Protein AF-A0A7Z2GCB7-F1 (afdb_monomer)

Mean predicted aligned error: 5.02 Å

pLDDT: mean 91.11, std 9.17, range [33.0, 98.75]

Structure (mmCIF, N/CA/C/O backbone):
data_AF-A0A7Z2GCB7-F1
#
_entry.id   AF-A0A7Z2GCB7-F1
#
loop_
_atom_site.group_PDB
_atom_site.id
_atom_site.type_symbol
_atom_site.label_atom_id
_atom_site.label_alt_id
_atom_site.label_comp_id
_atom_site.label_asym_id
_atom_site.label_entity_id
_atom_site.label_seq_id
_atom_si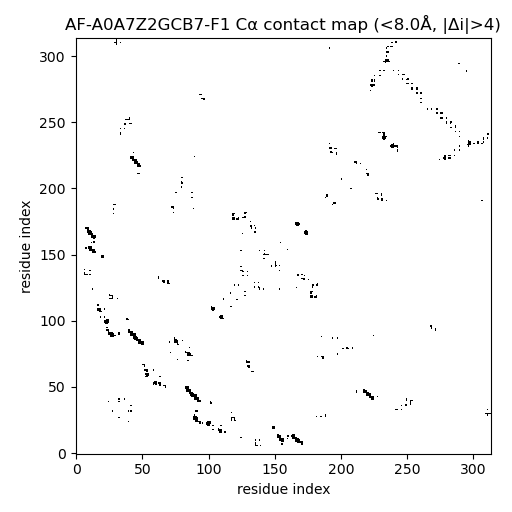te.pdbx_PDB_ins_code
_atom_site.Cartn_x
_atom_site.Cartn_y
_atom_site.Cartn_z
_atom_site.occupancy
_atom_site.B_iso_or_equiv
_atom_site.auth_seq_id
_atom_site.auth_comp_id
_atom_site.auth_asym_id
_atom_site.auth_atom_id
_atom_site.pdbx_PDB_model_num
ATOM 1 N N . MET A 1 1 ? 36.098 0.772 -18.226 1.00 33.00 1 MET A N 1
ATOM 2 C CA . MET A 1 1 ? 34.891 1.284 -18.903 1.00 33.00 1 MET A CA 1
ATOM 3 C C . MET A 1 1 ? 34.007 0.088 -19.195 1.00 33.00 1 MET A C 1
ATOM 5 O O . MET A 1 1 ? 34.342 -0.691 -20.075 1.00 33.00 1 MET A O 1
ATOM 9 N N . VAL A 1 2 ? 32.978 -0.132 -18.379 1.00 35.00 2 VAL A N 1
ATOM 10 C CA . VAL A 1 2 ? 31.928 -1.110 -18.694 1.00 35.00 2 VAL A CA 1
ATOM 11 C C . VAL A 1 2 ? 31.044 -0.423 -19.735 1.00 35.00 2 VAL A C 1
ATOM 13 O O . VAL A 1 2 ? 30.660 0.725 -19.516 1.00 35.00 2 VAL A O 1
ATOM 16 N N . GLY A 1 3 ? 30.840 -1.046 -20.898 1.00 36.16 3 GLY A N 1
ATOM 17 C CA . GLY A 1 3 ? 29.975 -0.495 -21.948 1.00 36.16 3 GLY A CA 1
ATOM 18 C C . GLY A 1 3 ? 28.542 -0.274 -21.441 1.00 36.16 3 GLY A C 1
ATOM 19 O O . GLY A 1 3 ? 28.188 -0.816 -20.390 1.00 36.16 3 GLY A O 1
ATOM 20 N N . PRO A 1 4 ? 27.718 0.523 -22.143 1.00 50.50 4 PRO A N 1
ATOM 21 C CA . PRO A 1 4 ? 26.324 0.709 -21.755 1.00 50.50 4 PRO A CA 1
ATOM 22 C C . PRO A 1 4 ? 25.633 -0.657 -21.652 1.00 50.50 4 PRO A C 1
ATOM 24 O O . PRO A 1 4 ? 25.775 -1.499 -22.541 1.00 50.50 4 PRO A O 1
ATOM 27 N N . ALA A 1 5 ? 24.921 -0.894 -20.549 1.00 59.22 5 ALA A N 1
ATOM 28 C CA . ALA A 1 5 ? 24.090 -2.081 -20.408 1.00 59.22 5 ALA A CA 1
ATOM 29 C C . ALA A 1 5 ? 23.033 -2.058 -21.523 1.00 59.22 5 ALA A C 1
ATOM 31 O O . ALA A 1 5 ? 22.193 -1.159 -21.571 1.00 59.22 5 ALA A O 1
ATOM 32 N N . HIS A 1 6 ? 23.111 -3.009 -22.453 1.00 68.56 6 HIS A N 1
ATOM 33 C CA . HIS A 1 6 ? 22.147 -3.136 -23.541 1.00 68.56 6 HIS A CA 1
ATOM 34 C C . HIS A 1 6 ? 20.880 -3.815 -23.014 1.00 68.56 6 HIS A C 1
ATOM 36 O O . HIS A 1 6 ? 20.770 -5.039 -23.026 1.00 68.56 6 HIS A O 1
ATOM 42 N N . TYR A 1 7 ? 19.931 -3.016 -22.531 1.00 81.00 7 TYR A N 1
ATOM 43 C CA . TYR A 1 7 ? 18.589 -3.498 -22.207 1.00 81.00 7 TYR A CA 1
ATOM 44 C C . TYR A 1 7 ? 17.799 -3.787 -23.488 1.00 81.00 7 TYR A C 1
ATOM 46 O O . TYR A 1 7 ? 17.988 -3.119 -24.505 1.00 81.00 7 TYR A O 1
ATOM 54 N N . ALA A 1 8 ? 16.875 -4.751 -23.438 1.00 81.88 8 ALA A N 1
ATOM 55 C CA . ALA A 1 8 ? 15.926 -4.936 -24.531 1.00 81.88 8 ALA A CA 1
ATOM 56 C C . ALA A 1 8 ? 15.029 -3.694 -24.689 1.00 81.88 8 ALA A C 1
ATOM 58 O O . ALA A 1 8 ? 14.560 -3.120 -23.707 1.00 81.88 8 ALA A O 1
ATOM 59 N N . GLU A 1 9 ? 14.752 -3.303 -25.932 1.00 86.88 9 GLU A N 1
ATOM 60 C CA . GLU A 1 9 ? 13.902 -2.140 -26.233 1.00 86.88 9 GLU A CA 1
ATOM 61 C C . GLU A 1 9 ? 12.406 -2.435 -26.065 1.00 86.88 9 GLU A C 1
ATOM 63 O O . GLU A 1 9 ? 11.598 -1.513 -25.957 1.00 86.88 9 GLU A O 1
ATOM 68 N N . HIS A 1 10 ? 12.032 -3.717 -26.007 1.00 91.75 10 HIS A N 1
ATOM 69 C CA . HIS A 1 10 ? 10.646 -4.146 -25.885 1.00 91.75 10 HIS A CA 1
ATOM 70 C C . HIS A 1 10 ? 10.478 -5.252 -24.846 1.00 91.75 10 HIS A C 1
ATOM 72 O O . HIS A 1 10 ? 11.168 -6.277 -24.884 1.00 91.75 10 HIS A O 1
ATOM 78 N N . TYR A 1 11 ? 9.484 -5.063 -23.981 1.00 94.19 11 TYR A N 1
ATOM 79 C CA . TYR A 1 11 ? 9.058 -6.035 -22.981 1.00 94.19 11 TYR A CA 1
ATOM 80 C C . TYR A 1 11 ? 7.544 -6.220 -23.011 1.00 94.19 11 TYR A C 1
ATOM 82 O O . TYR A 1 11 ? 6.797 -5.266 -23.233 1.00 94.19 11 TYR A O 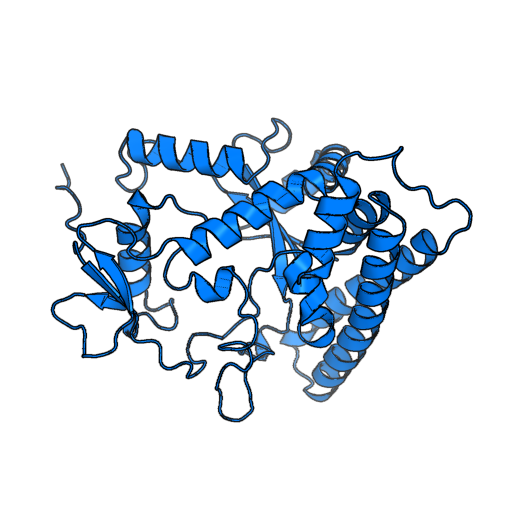1
ATOM 90 N N . ALA A 1 12 ? 7.089 -7.436 -22.726 1.00 93.69 12 ALA A N 1
ATOM 91 C CA . ALA A 1 12 ? 5.682 -7.790 -22.599 1.00 93.69 12 ALA A CA 1
ATOM 92 C C . ALA A 1 12 ? 5.447 -8.730 -21.406 1.00 93.69 12 ALA A C 1
ATOM 94 O O . ALA A 1 12 ? 6.352 -9.442 -20.967 1.00 93.69 12 ALA A O 1
ATOM 95 N N . LEU A 1 13 ? 4.218 -8.744 -20.894 1.00 92.06 13 LEU A N 1
ATOM 96 C CA . LEU A 1 13 ? 3.765 -9.582 -19.791 1.00 92.06 13 LEU A CA 1
ATOM 97 C C . LEU A 1 13 ? 2.813 -10.668 -20.292 1.00 92.06 13 LEU A C 1
ATOM 99 O O . LEU A 1 13 ? 1.745 -10.376 -20.822 1.00 92.06 13 LEU A O 1
ATOM 103 N N . ALA A 1 14 ? 3.151 -11.929 -20.036 1.00 89.94 14 ALA A N 1
ATOM 104 C CA . ALA A 1 14 ? 2.287 -13.078 -20.309 1.00 89.94 14 ALA A CA 1
ATOM 105 C C . ALA A 1 14 ? 1.508 -13.520 -19.049 1.00 89.94 14 ALA A C 1
ATOM 107 O O . ALA A 1 14 ? 1.577 -14.676 -18.629 1.00 89.94 14 ALA A O 1
ATOM 108 N N . CYS A 1 15 ? 0.807 -12.593 -18.387 1.00 86.25 15 CYS A N 1
ATOM 109 C CA . CYS A 1 15 ? 0.031 -12.907 -17.183 1.00 86.25 15 CYS A CA 1
ATOM 110 C C . CYS A 1 15 ? -1.257 -13.664 -17.538 1.00 86.25 15 CYS A C 1
ATOM 112 O O . CYS A 1 15 ? -2.051 -13.204 -18.349 1.00 86.25 15 CYS A O 1
ATOM 114 N N . THR A 1 16 ? -1.505 -14.792 -16.871 1.00 81.88 16 THR A N 1
ATOM 115 C CA . THR A 1 16 ? -2.719 -15.615 -17.050 1.00 81.88 16 THR A CA 1
ATOM 116 C C . THR A 1 16 ? -3.689 -15.540 -15.867 1.00 81.88 16 THR A C 1
ATOM 118 O O . THR A 1 16 ? -4.612 -16.349 -15.761 1.00 81.88 16 THR A O 1
ATOM 121 N N . ALA A 1 17 ? -3.452 -14.611 -14.934 1.00 82.88 17 ALA A N 1
ATOM 122 C CA . ALA A 1 17 ? -4.157 -14.504 -13.654 1.00 82.88 17 ALA A CA 1
ATOM 123 C C . ALA A 1 17 ? -4.098 -15.778 -12.780 1.00 82.88 17 ALA A C 1
ATOM 125 O O . ALA A 1 17 ? -4.903 -15.941 -11.868 1.00 82.88 17 ALA A O 1
ATOM 126 N N . CYS A 1 18 ? -3.124 -16.664 -13.019 1.00 80.94 18 CYS A N 1
ATOM 127 C CA . CYS A 1 18 ? -2.976 -17.949 -12.323 1.00 80.94 18 CYS A CA 1
ATOM 128 C C . CYS A 1 18 ? -2.494 -17.861 -10.862 1.00 80.94 18 CYS A C 1
ATOM 130 O O . CYS A 1 18 ? -2.215 -18.892 -10.261 1.00 80.94 18 CYS A O 1
ATOM 132 N N . GLY A 1 19 ? -2.285 -16.656 -10.324 1.00 82.94 19 GLY A N 1
ATOM 133 C CA . GLY A 1 19 ? -1.885 -16.440 -8.929 1.00 82.94 19 GLY A CA 1
ATOM 134 C C . GLY A 1 19 ? -0.453 -16.839 -8.560 1.00 82.94 19 GLY A C 1
ATOM 135 O O . GLY A 1 19 ? -0.038 -16.566 -7.440 1.00 82.94 19 GLY A O 1
ATOM 136 N N . LYS A 1 20 ? 0.344 -17.405 -9.480 1.00 83.19 20 LYS A N 1
ATOM 137 C CA . LYS A 1 20 ? 1.727 -17.852 -9.201 1.00 83.19 20 LYS A CA 1
ATOM 138 C C . LYS A 1 20 ? 2.640 -16.760 -8.632 1.00 83.19 20 LYS A C 1
ATOM 140 O O . LYS A 1 20 ? 3.510 -17.057 -7.824 1.00 83.19 20 LYS A O 1
ATOM 145 N N . CYS A 1 21 ? 2.453 -15.511 -9.055 1.00 82.88 21 CYS A N 1
ATOM 146 C CA . CYS A 1 21 ? 3.199 -14.355 -8.549 1.00 82.88 21 CYS A CA 1
ATOM 147 C C . CYS A 1 21 ? 2.483 -13.611 -7.404 1.00 82.88 21 CYS A C 1
ATOM 149 O O . CYS A 1 21 ? 2.987 -12.606 -6.921 1.00 82.88 21 CYS A O 1
ATOM 151 N N . CYS A 1 22 ? 1.313 -14.081 -6.959 1.00 86.12 22 CYS A N 1
ATOM 152 C CA . CYS A 1 22 ? 0.526 -13.484 -5.879 1.00 86.12 22 CYS A CA 1
ATOM 153 C C . CYS A 1 22 ? 0.797 -14.213 -4.551 1.00 86.12 22 CYS A C 1
ATOM 155 O O . CYS A 1 22 ? -0.084 -14.870 -3.997 1.00 86.12 22 CYS A O 1
ATOM 157 N N . ASN A 1 23 ? 2.028 -14.120 -4.050 1.00 84.56 23 ASN A N 1
ATOM 158 C CA . ASN A 1 23 ? 2.500 -14.838 -2.857 1.00 84.56 23 ASN A CA 1
ATOM 159 C C . ASN A 1 23 ? 2.435 -14.024 -1.555 1.00 84.56 23 ASN A C 1
ATOM 161 O O . ASN A 1 23 ? 2.647 -14.581 -0.482 1.00 84.56 23 ASN A O 1
ATOM 165 N N . SER A 1 24 ? 2.149 -12.727 -1.639 1.00 84.31 24 SER A N 1
ATOM 166 C CA . SER A 1 24 ? 1.980 -11.856 -0.480 1.00 84.31 24 SER A CA 1
ATOM 167 C C . SER A 1 24 ? 0.847 -10.855 -0.710 1.00 84.31 24 SER A C 1
ATOM 169 O O . SER A 1 24 ? 0.484 -10.572 -1.861 1.00 84.31 24 SER A O 1
ATOM 171 N N . PRO A 1 25 ? 0.273 -10.297 0.366 1.00 89.56 25 PRO A N 1
ATOM 172 C CA . PRO A 1 25 ? -0.571 -9.122 0.250 1.00 89.56 25 PRO A CA 1
ATOM 173 C C . PRO A 1 25 ? 0.207 -7.941 -0.367 1.00 89.56 25 PRO A C 1
ATOM 175 O O . PRO A 1 25 ? 1.419 -7.832 -0.160 1.00 89.56 25 PRO A O 1
ATOM 178 N N . PRO A 1 26 ? -0.456 -7.065 -1.138 1.00 94.19 26 PRO A N 1
ATOM 179 C CA . PRO A 1 26 ? 0.209 -5.953 -1.806 1.00 94.19 26 PRO A CA 1
ATOM 180 C C . PRO A 1 26 ? 0.260 -4.683 -0.953 1.00 94.19 26 PRO A C 1
ATOM 182 O O . PRO A 1 26 ? -0.543 -4.500 -0.034 1.00 94.19 26 PRO A O 1
ATOM 185 N N . SER A 1 27 ? 1.141 -3.755 -1.336 1.00 95.31 27 SER A N 1
ATOM 186 C CA . SER A 1 27 ? 0.982 -2.344 -0.979 1.00 95.31 27 SER A CA 1
ATOM 187 C C . SER A 1 27 ? -0.308 -1.793 -1.584 1.00 95.31 27 SER A C 1
ATOM 189 O O . SER A 1 27 ? -0.654 -2.107 -2.726 1.00 95.31 27 SER A O 1
ATOM 191 N N . MET A 1 28 ? -1.011 -0.974 -0.815 1.00 96.88 28 MET A N 1
ATOM 192 C CA . MET A 1 28 ? -2.318 -0.420 -1.155 1.00 96.88 28 MET A CA 1
ATOM 193 C C . MET A 1 28 ? -2.397 1.019 -0.668 1.00 96.88 28 MET A C 1
ATOM 195 O O . MET A 1 28 ? -1.760 1.376 0.321 1.00 96.88 28 MET A O 1
ATOM 199 N N . SER A 1 29 ? -3.193 1.842 -1.341 1.00 97.75 29 SER A N 1
ATOM 200 C CA . SER A 1 29 ? -3.598 3.123 -0.762 1.00 97.75 29 SER A CA 1
ATOM 201 C C . SER A 1 29 ? -4.593 2.915 0.387 1.00 97.75 29 SER A C 1
ATOM 203 O O . SER A 1 29 ? -5.180 1.842 0.543 1.00 97.75 29 SER A O 1
ATOM 205 N N . LEU A 1 30 ? -4.826 3.950 1.189 1.00 98.19 30 LEU A N 1
ATOM 206 C CA . LEU A 1 30 ? -5.830 3.974 2.242 1.00 98.19 30 LEU A CA 1
ATOM 207 C C . LEU A 1 30 ? -7.214 3.721 1.652 1.00 98.19 30 LEU A C 1
ATOM 209 O O . LEU A 1 30 ? -7.935 2.875 2.158 1.00 98.19 30 LEU A O 1
ATOM 213 N N . ALA A 1 31 ? -7.538 4.388 0.544 1.00 97.62 31 ALA A N 1
ATOM 214 C CA . ALA A 1 31 ? -8.721 4.113 -0.261 1.00 97.62 31 ALA A CA 1
ATOM 215 C C . ALA A 1 31 ? -8.844 2.608 -0.582 1.00 97.62 31 ALA A C 1
ATOM 217 O O . ALA A 1 31 ? -9.839 1.967 -0.253 1.00 97.62 31 ALA A O 1
ATOM 218 N N . GLU A 1 32 ? -7.810 1.996 -1.162 1.00 97.50 32 GLU A N 1
ATOM 219 C CA . GLU A 1 32 ? -7.837 0.567 -1.498 1.00 97.50 32 GLU A CA 1
ATOM 220 C C . GLU A 1 32 ? -7.978 -0.343 -0.270 1.00 97.50 32 GLU A C 1
ATOM 222 O O . GLU A 1 32 ? -8.675 -1.354 -0.351 1.00 97.50 32 GLU A O 1
ATOM 227 N N . LEU A 1 33 ? -7.377 0.015 0.867 1.00 97.38 33 LEU A N 1
ATOM 228 C CA . LEU A 1 33 ? -7.567 -0.708 2.123 1.00 97.38 33 LEU A CA 1
ATOM 229 C C . LEU A 1 33 ? -8.995 -0.577 2.651 1.00 97.38 33 LEU A C 1
ATOM 231 O O . LEU A 1 33 ? -9.558 -1.587 3.054 1.00 97.38 33 LEU A O 1
ATOM 235 N N . LEU A 1 34 ? -9.605 0.611 2.601 1.00 97.06 34 LEU A N 1
ATOM 236 C CA . LEU A 1 34 ? -11.011 0.796 2.973 1.00 97.06 34 LEU A CA 1
ATOM 237 C C . LEU A 1 34 ? -11.921 -0.103 2.121 1.00 97.06 34 LEU A C 1
ATOM 239 O O . LEU A 1 34 ? -12.742 -0.831 2.680 1.00 97.06 34 LEU A O 1
ATOM 243 N N . ARG A 1 35 ? -11.702 -0.136 0.798 1.00 95.44 35 ARG A N 1
ATOM 244 C CA . ARG A 1 35 ? -12.436 -1.003 -0.143 1.00 95.44 35 ARG A CA 1
ATOM 245 C C . ARG A 1 35 ? -12.301 -2.487 0.192 1.00 95.44 35 ARG A C 1
ATOM 247 O O . ARG A 1 35 ? -13.266 -3.243 0.125 1.00 95.44 35 ARG A O 1
ATOM 254 N N . HIS A 1 36 ? -11.085 -2.921 0.526 1.00 95.56 36 HIS A N 1
ATOM 255 C CA . HIS A 1 36 ? -10.744 -4.333 0.732 1.00 95.56 36 HIS A CA 1
ATOM 256 C C . HIS A 1 36 ? -10.595 -4.712 2.213 1.00 95.56 36 HIS A C 1
ATOM 258 O O . HIS A 1 36 ? -9.960 -5.722 2.532 1.00 95.56 36 HIS A O 1
ATOM 264 N N . GLY A 1 37 ? -11.191 -3.931 3.119 1.00 95.06 37 GLY A N 1
ATOM 265 C CA . GLY A 1 37 ? -10.970 -4.023 4.567 1.00 95.06 37 GLY A CA 1
ATOM 266 C C . GLY A 1 37 ? -11.469 -5.309 5.226 1.00 95.06 37 GLY A C 1
ATOM 267 O O . GLY A 1 37 ? -11.122 -5.589 6.368 1.00 95.06 37 GLY A O 1
ATOM 268 N N . GLU A 1 38 ? -12.247 -6.123 4.518 1.00 95.44 38 GLU A N 1
ATOM 269 C CA . GLU A 1 38 ? -12.656 -7.455 4.981 1.00 95.44 38 GLU A CA 1
ATOM 270 C C . GLU A 1 38 ? -11.730 -8.579 4.496 1.00 95.44 38 GLU A C 1
ATOM 272 O O . GLU A 1 38 ? -11.846 -9.717 4.952 1.00 95.44 38 GLU A O 1
ATOM 277 N N . ARG A 1 39 ? -10.813 -8.276 3.569 1.00 95.06 39 ARG A N 1
ATOM 278 C CA . ARG A 1 39 ? -9.942 -9.256 2.909 1.00 95.06 39 ARG A CA 1
ATOM 279 C C . ARG A 1 39 ? -8.485 -9.140 3.333 1.00 95.06 39 ARG A C 1
ATOM 281 O O . ARG A 1 39 ? -7.809 -10.159 3.436 1.00 95.06 39 ARG A O 1
ATOM 288 N N . PHE A 1 40 ? -7.998 -7.924 3.555 1.00 97.00 40 PHE A N 1
ATOM 289 C CA . PHE A 1 40 ? -6.621 -7.687 3.976 1.00 97.00 40 PHE A CA 1
ATOM 290 C C . PHE A 1 40 ? -6.595 -7.018 5.343 1.00 97.00 40 PHE A C 1
ATOM 292 O O . PHE A 1 40 ? -7.271 -6.012 5.561 1.00 97.00 40 PHE A O 1
ATOM 299 N N . VAL A 1 41 ? -5.771 -7.546 6.249 1.00 98.19 41 VAL A N 1
ATOM 300 C CA . VAL A 1 41 ? -5.385 -6.785 7.436 1.00 98.19 41 VAL A CA 1
ATOM 301 C C . VAL A 1 41 ? -4.421 -5.696 6.979 1.00 98.19 41 VAL A C 1
ATOM 303 O O . VAL A 1 41 ? -3.399 -6.009 6.382 1.00 98.19 41 VAL A O 1
ATOM 306 N N . GLY A 1 42 ? -4.738 -4.427 7.208 1.00 98.00 42 GLY A N 1
ATOM 307 C CA . GLY A 1 42 ? -3.878 -3.312 6.823 1.00 98.00 42 GLY A CA 1
ATOM 308 C C . GLY A 1 42 ? -2.827 -3.003 7.884 1.00 98.00 42 GLY A C 1
ATOM 309 O O . GLY A 1 42 ? -3.108 -3.010 9.081 1.00 98.00 42 GLY A O 1
ATOM 310 N N . CYS A 1 43 ? -1.620 -2.658 7.453 1.00 98.12 43 CYS A N 1
ATOM 311 C CA . CYS A 1 43 ? -0.586 -2.117 8.327 1.00 98.12 43 CYS A CA 1
ATOM 312 C C . CYS A 1 43 ? 0.110 -0.911 7.692 1.00 98.12 43 CYS A C 1
ATOM 314 O O . CYS A 1 43 ? 0.020 -0.678 6.484 1.00 98.12 43 CYS A O 1
ATOM 316 N N . LEU A 1 44 ? 0.800 -0.142 8.532 1.00 98.19 44 LEU A N 1
ATOM 317 C CA . LEU A 1 44 ? 1.706 0.915 8.108 1.00 98.19 44 LEU A CA 1
ATOM 318 C C . LEU A 1 44 ? 3.132 0.356 8.079 1.00 98.19 44 LEU A C 1
ATOM 320 O O . LEU A 1 44 ? 3.659 -0.077 9.106 1.00 98.19 44 LEU A O 1
ATOM 324 N N . ALA A 1 45 ? 3.753 0.406 6.906 1.00 96.44 45 ALA A N 1
ATOM 325 C CA . ALA A 1 45 ? 5.160 0.119 6.697 1.00 96.44 45 ALA A CA 1
ATOM 326 C C . ALA A 1 45 ? 5.973 1.419 6.711 1.00 96.44 45 ALA A C 1
ATOM 328 O O . ALA A 1 45 ? 5.698 2.348 5.945 1.00 96.44 45 ALA A O 1
ATOM 329 N N . ILE A 1 46 ? 6.988 1.463 7.574 1.00 95.38 46 ILE A N 1
ATOM 330 C CA . ILE A 1 46 ? 7.926 2.579 7.722 1.00 95.38 46 ILE A CA 1
ATOM 331 C C . ILE A 1 46 ? 9.301 2.089 7.279 1.00 95.38 46 ILE A C 1
ATOM 333 O O . ILE A 1 46 ? 9.955 1.317 7.979 1.00 95.38 46 ILE A O 1
ATOM 337 N N . GLY A 1 47 ? 9.723 2.516 6.097 1.00 93.44 47 GLY A N 1
ATOM 338 C CA . GLY A 1 47 ? 10.978 2.109 5.481 1.00 93.44 47 GLY A CA 1
ATOM 339 C C . GLY A 1 47 ? 11.938 3.268 5.257 1.00 93.44 47 GLY A C 1
ATOM 340 O O . GLY A 1 47 ? 11.621 4.442 5.474 1.00 93.44 47 GLY A O 1
ATOM 341 N N . ARG A 1 48 ? 13.123 2.909 4.767 1.00 91.44 48 ARG A N 1
ATOM 342 C CA . ARG A 1 48 ? 14.126 3.842 4.261 1.00 91.44 48 ARG A CA 1
ATOM 343 C C . ARG A 1 48 ? 14.431 3.530 2.810 1.00 91.44 48 ARG A C 1
ATOM 345 O O . ARG A 1 48 ? 14.604 2.366 2.454 1.00 91.44 48 ARG A O 1
ATOM 352 N N . GLN A 1 49 ? 14.579 4.577 2.015 1.00 89.06 49 GLN A N 1
ATOM 353 C CA . GLN A 1 49 ? 15.143 4.485 0.680 1.00 89.06 49 GLN A CA 1
ATOM 354 C C . GLN A 1 49 ? 16.406 5.352 0.618 1.00 89.06 49 GLN A C 1
ATOM 356 O O . GLN A 1 49 ? 16.333 6.556 0.888 1.00 89.06 49 GLN A O 1
ATOM 361 N N . PRO A 1 50 ? 17.577 4.763 0.315 1.00 87.00 50 PRO A N 1
ATOM 362 C CA . PRO A 1 50 ? 18.805 5.533 0.194 1.00 87.00 50 PRO A CA 1
ATOM 363 C C . PRO A 1 50 ? 18.693 6.531 -0.962 1.00 87.00 50 PRO A C 1
ATOM 365 O O . PRO A 1 50 ? 18.021 6.285 -1.964 1.00 87.00 50 PRO A O 1
ATOM 368 N N . ALA A 1 51 ? 19.369 7.668 -0.825 1.00 85.75 51 ALA A N 1
ATOM 369 C CA . ALA A 1 51 ? 19.526 8.593 -1.940 1.00 85.75 51 ALA A CA 1
ATOM 370 C C . ALA A 1 51 ? 20.497 7.993 -2.968 1.00 85.75 51 ALA A C 1
ATOM 372 O O . ALA A 1 51 ? 21.639 7.681 -2.623 1.00 85.75 51 ALA A O 1
ATOM 373 N N . HIS A 1 52 ? 20.052 7.871 -4.218 1.00 86.31 52 HIS A N 1
ATOM 374 C CA . HIS A 1 52 ? 20.869 7.331 -5.302 1.00 86.31 52 HIS A CA 1
ATOM 375 C C . HIS A 1 52 ? 21.800 8.392 -5.886 1.00 86.31 52 HIS A C 1
ATOM 377 O O . HIS A 1 52 ? 21.434 9.563 -6.011 1.00 86.31 52 HIS A O 1
ATOM 383 N N . ARG A 1 53 ? 23.017 7.986 -6.257 1.00 84.88 53 ARG A N 1
ATOM 384 C CA . ARG A 1 53 ? 24.027 8.888 -6.834 1.00 84.88 53 ARG A CA 1
ATOM 385 C C . ARG A 1 53 ? 24.426 8.468 -8.243 1.00 84.88 53 ARG A C 1
ATOM 387 O O . ARG A 1 53 ? 24.436 7.288 -8.576 1.00 84.88 53 ARG A O 1
ATOM 394 N N . ALA A 1 54 ? 24.837 9.439 -9.058 1.00 83.25 54 ALA A N 1
ATOM 395 C CA . ALA A 1 54 ? 25.438 9.152 -10.358 1.00 83.25 54 ALA A CA 1
ATOM 396 C C . ALA A 1 54 ? 26.661 8.227 -10.199 1.00 83.25 54 ALA A C 1
ATOM 398 O O . ALA A 1 54 ? 27.476 8.407 -9.291 1.00 83.25 54 ALA A O 1
ATOM 399 N N . GLY A 1 55 ? 26.779 7.232 -11.077 1.00 78.75 55 GLY A N 1
ATOM 400 C CA . GLY A 1 55 ? 27.809 6.191 -11.033 1.00 78.75 55 GLY A CA 1
ATOM 401 C C . GLY A 1 55 ? 27.471 4.998 -10.131 1.00 78.75 55 GLY A C 1
ATOM 402 O O . GLY A 1 55 ? 28.050 3.925 -10.308 1.00 78.75 55 GLY A O 1
ATOM 403 N N . GLU A 1 56 ? 26.508 5.132 -9.215 1.00 82.31 56 GLU A N 1
ATOM 404 C CA . GLU A 1 56 ? 25.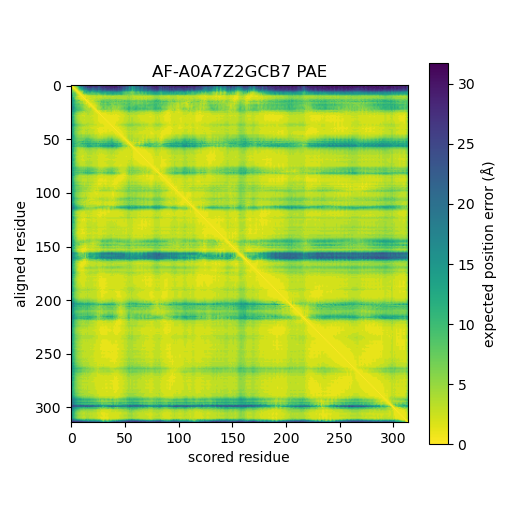990 4.007 -8.440 1.00 82.31 56 GLU A CA 1
ATOM 405 C C . GLU A 1 56 ? 25.260 3.044 -9.375 1.00 82.31 56 GLU A C 1
ATOM 407 O O . GLU A 1 56 ? 24.405 3.458 -10.152 1.00 82.31 56 GLU A O 1
ATOM 412 N N . HIS A 1 57 ? 25.623 1.761 -9.340 1.00 78.62 57 HIS A N 1
ATOM 413 C CA . HIS A 1 57 ? 25.008 0.730 -10.176 1.00 78.62 57 HIS A CA 1
ATOM 414 C C . HIS A 1 57 ? 24.861 1.117 -11.664 1.00 78.62 57 HIS A C 1
ATOM 416 O O . HIS A 1 57 ? 23.896 0.704 -12.294 1.00 78.62 57 HIS A O 1
ATOM 422 N N . THR A 1 58 ? 25.799 1.885 -12.231 1.00 85.25 58 THR A N 1
ATOM 423 C CA . THR A 1 58 ? 25.758 2.402 -13.619 1.00 85.25 58 THR A CA 1
ATOM 424 C C . THR A 1 58 ? 24.648 3.418 -13.930 1.00 85.25 58 THR A C 1
ATOM 426 O O . THR A 1 58 ? 24.320 3.592 -15.102 1.00 85.25 58 THR A O 1
ATOM 429 N N . LEU A 1 59 ? 24.059 4.075 -12.928 1.00 88.69 59 LEU A N 1
ATOM 430 C CA . LEU A 1 59 ? 23.121 5.183 -13.135 1.00 88.69 59 LEU A CA 1
ATOM 431 C C . LEU A 1 59 ? 23.860 6.407 -13.685 1.00 88.69 59 LEU A C 1
ATOM 433 O O . LEU A 1 59 ? 24.905 6.796 -13.148 1.00 88.69 59 LEU A O 1
ATOM 437 N N . ASP A 1 60 ? 23.322 7.029 -14.731 1.00 91.56 60 ASP A N 1
ATOM 438 C CA . ASP A 1 60 ? 23.826 8.322 -15.190 1.00 91.56 60 ASP A CA 1
ATOM 439 C C . ASP A 1 60 ? 23.304 9.479 -14.309 1.00 91.56 60 ASP A C 1
ATOM 441 O O . ASP A 1 60 ? 22.536 9.291 -13.360 1.00 91.56 60 ASP A O 1
ATOM 445 N N . ALA A 1 61 ? 23.766 10.704 -14.573 1.00 92.44 61 AL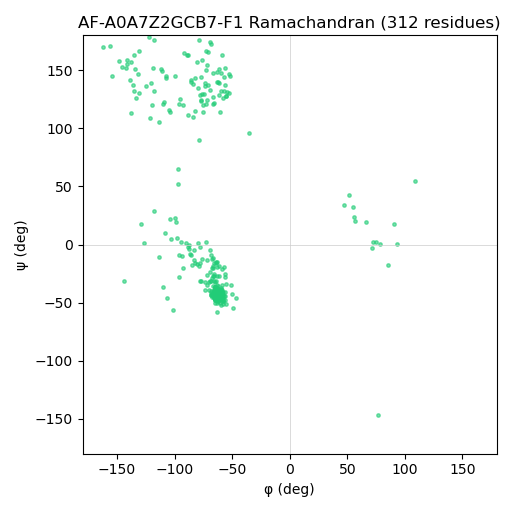A A N 1
ATOM 446 C CA . ALA A 1 61 ? 23.348 11.871 -13.795 1.00 92.44 61 ALA A CA 1
ATOM 447 C C . ALA A 1 61 ? 21.849 12.187 -13.945 1.00 92.44 61 ALA A C 1
ATOM 449 O O . ALA A 1 61 ? 21.228 12.670 -13.000 1.00 92.44 61 ALA A O 1
ATOM 450 N N . ALA A 1 62 ? 21.267 11.907 -15.111 1.00 93.38 62 ALA A N 1
ATOM 451 C CA . ALA A 1 62 ? 19.858 12.148 -15.376 1.00 93.38 62 ALA A CA 1
ATOM 452 C C . ALA A 1 62 ? 18.967 11.060 -14.748 1.00 93.38 62 ALA A C 1
ATOM 454 O O . ALA A 1 62 ? 17.863 11.366 -14.309 1.00 93.38 62 ALA A O 1
ATOM 455 N N . ASP A 1 63 ? 19.451 9.821 -14.643 1.00 93.75 63 ASP A N 1
ATOM 456 C CA . ASP A 1 63 ? 18.814 8.745 -13.885 1.00 93.75 63 ASP A CA 1
ATOM 457 C C . ASP A 1 63 ? 18.759 9.092 -12.398 1.00 93.75 63 ASP A C 1
ATOM 459 O O . ASP A 1 63 ? 17.691 9.036 -11.790 1.00 93.75 63 ASP A O 1
ATOM 463 N N . ALA A 1 64 ? 19.896 9.492 -11.818 1.00 93.19 64 ALA A N 1
ATOM 464 C CA . ALA A 1 64 ? 19.963 9.880 -10.412 1.00 93.19 64 ALA A CA 1
ATOM 465 C C . ALA A 1 64 ? 19.039 11.073 -10.112 1.00 93.19 64 ALA A C 1
ATOM 467 O O . ALA A 1 64 ? 18.302 11.037 -9.129 1.00 93.19 64 ALA A O 1
ATOM 468 N N . ALA A 1 65 ? 19.019 12.086 -10.987 1.00 94.69 65 ALA A N 1
ATOM 469 C CA . ALA A 1 65 ? 18.116 13.229 -10.861 1.00 94.69 65 ALA A CA 1
ATOM 470 C C . ALA A 1 65 ? 16.636 12.821 -10.952 1.00 94.69 65 ALA A C 1
ATOM 472 O O . ALA A 1 65 ? 15.838 13.259 -10.131 1.00 94.69 65 ALA A O 1
ATOM 473 N N . ALA A 1 66 ? 16.272 11.940 -11.890 1.00 95.62 66 ALA A N 1
ATOM 474 C CA . ALA A 1 66 ? 14.897 11.462 -12.028 1.00 95.62 66 ALA A CA 1
ATOM 475 C C . ALA A 1 66 ? 14.433 10.643 -10.810 1.00 95.62 66 ALA A C 1
ATOM 477 O O . ALA A 1 66 ? 13.272 10.729 -10.410 1.00 95.62 66 ALA A O 1
ATOM 478 N N . ILE A 1 67 ? 15.325 9.844 -10.211 1.00 95.50 67 ILE A N 1
ATOM 479 C CA . ILE A 1 67 ? 15.021 9.109 -8.976 1.00 95.50 67 ILE A CA 1
ATOM 480 C C . ILE A 1 67 ? 14.826 10.077 -7.805 1.00 95.50 67 ILE A C 1
ATOM 482 O O . ILE A 1 67 ? 13.897 9.890 -7.018 1.00 95.50 67 ILE A O 1
ATOM 486 N N . ASP A 1 68 ? 15.681 11.093 -7.678 1.00 94.62 68 ASP A N 1
ATOM 487 C CA . ASP A 1 68 ? 15.585 12.092 -6.610 1.00 94.62 68 ASP A CA 1
ATOM 488 C C . ASP A 1 68 ? 14.297 12.920 -6.729 1.00 94.62 68 ASP A C 1
ATOM 490 O O . ASP A 1 68 ? 13.566 13.041 -5.749 1.00 94.62 68 ASP A O 1
ATOM 494 N N . GLU A 1 69 ? 13.950 13.376 -7.937 1.00 96.19 69 GLU A N 1
ATOM 495 C CA . GLU A 1 69 ? 12.703 14.099 -8.223 1.00 96.19 69 GLU A CA 1
ATOM 496 C C . GLU A 1 69 ? 11.467 13.264 -7.858 1.00 96.19 69 GLU A C 1
ATOM 498 O O . GLU A 1 69 ? 10.574 13.732 -7.144 1.00 96.19 69 GLU A O 1
ATOM 503 N N . LEU A 1 70 ? 11.435 11.994 -8.278 1.00 97.00 70 LEU A N 1
ATOM 504 C CA . LEU A 1 70 ? 10.345 11.087 -7.924 1.00 97.00 70 LEU A CA 1
ATOM 505 C C . LEU A 1 70 ? 10.281 10.859 -6.407 1.00 97.00 70 LEU A C 1
ATOM 507 O O . LEU A 1 70 ? 9.206 10.910 -5.812 1.00 97.00 70 LEU A O 1
ATOM 511 N N . SER A 1 71 ? 11.426 10.642 -5.762 1.00 95.69 71 SER A N 1
ATOM 512 C CA . SER A 1 71 ? 11.496 10.424 -4.314 1.00 95.69 71 SER A CA 1
ATOM 513 C C . SER A 1 71 ? 11.028 11.653 -3.534 1.00 95.69 71 SER A C 1
ATOM 515 O O . SER A 1 71 ? 10.302 11.514 -2.552 1.00 95.69 71 SER A O 1
ATOM 517 N N . GLN A 1 72 ? 11.360 12.858 -4.001 1.00 95.00 72 GLN A N 1
ATOM 518 C CA . GLN A 1 72 ? 10.903 14.116 -3.417 1.00 95.00 72 GLN A CA 1
ATOM 519 C C . GLN A 1 72 ? 9.383 14.278 -3.505 1.00 95.00 72 GLN A C 1
ATOM 521 O O . GLN A 1 72 ? 8.757 14.745 -2.548 1.00 95.00 72 GLN A O 1
ATOM 526 N N . ALA A 1 73 ? 8.786 13.876 -4.628 1.00 95.12 73 ALA A N 1
ATOM 527 C CA . ALA A 1 73 ? 7.340 13.910 -4.801 1.00 95.12 73 ALA A CA 1
ATOM 528 C C . ALA A 1 73 ? 6.625 12.926 -3.854 1.00 95.12 73 ALA A C 1
ATOM 530 O O . ALA A 1 73 ? 5.594 13.265 -3.268 1.00 95.12 73 ALA A O 1
ATOM 531 N N . LEU A 1 74 ? 7.177 11.721 -3.671 1.00 95.69 74 LEU A N 1
ATOM 532 C CA . LEU A 1 74 ? 6.486 10.614 -2.998 1.00 95.69 74 LEU A CA 1
ATOM 533 C C . LEU A 1 74 ? 6.806 10.462 -1.503 1.00 95.69 74 LEU A C 1
ATOM 535 O O . LEU A 1 74 ? 5.982 9.937 -0.748 1.00 95.69 74 LEU A O 1
ATOM 539 N N . PHE A 1 75 ? 7.991 10.868 -1.056 1.00 95.38 75 PHE A N 1
ATOM 540 C CA . PHE A 1 75 ? 8.518 10.517 0.264 1.00 95.38 75 PHE A CA 1
ATOM 541 C C . PHE A 1 75 ? 8.842 11.737 1.124 1.00 95.38 75 PHE A C 1
ATOM 543 O O . PHE A 1 75 ? 8.661 12.895 0.738 1.00 95.38 75 PHE A O 1
ATOM 550 N N . HIS A 1 76 ? 9.299 11.459 2.343 1.00 95.12 76 HIS A N 1
ATOM 551 C CA . HIS A 1 76 ? 9.689 12.479 3.302 1.00 95.12 76 HIS A CA 1
ATOM 552 C C . HIS A 1 76 ? 11.190 12.457 3.533 1.00 95.12 76 HIS A C 1
ATOM 554 O O . HIS A 1 76 ? 11.839 11.417 3.448 1.00 95.12 76 HIS A O 1
ATOM 560 N N . ARG A 1 77 ? 11.746 13.616 3.871 1.00 91.25 77 ARG A N 1
ATOM 561 C CA . ARG A 1 77 ? 13.153 13.754 4.231 1.00 91.25 77 ARG A CA 1
ATOM 562 C C . ARG A 1 77 ? 13.273 14.692 5.413 1.00 91.25 77 ARG A C 1
ATOM 564 O O . ARG A 1 77 ? 12.556 15.683 5.503 1.00 91.25 77 ARG A O 1
ATOM 571 N N . SER A 1 78 ? 14.182 14.379 6.324 1.00 87.81 78 SER A N 1
ATOM 572 C CA . SER A 1 78 ? 14.501 15.242 7.456 1.00 87.81 78 SER A CA 1
ATOM 573 C C . SER A 1 78 ? 15.919 14.961 7.926 1.00 87.81 78 SER A C 1
ATOM 575 O O . SER A 1 78 ? 16.342 13.807 7.949 1.00 87.81 78 SER A O 1
ATOM 577 N N . ALA A 1 79 ? 16.628 15.996 8.383 1.00 86.50 79 ALA A N 1
ATOM 578 C CA . ALA A 1 79 ? 17.941 15.844 9.014 1.00 86.50 79 ALA A CA 1
ATOM 579 C C . ALA A 1 79 ? 17.898 14.889 10.226 1.00 86.50 79 ALA A C 1
ATOM 581 O O . ALA A 1 79 ? 18.887 14.224 10.548 1.00 86.50 79 ALA A O 1
ATOM 582 N N . ALA A 1 80 ? 16.728 14.746 10.859 1.00 84.19 80 ALA A N 1
ATOM 583 C CA . ALA A 1 80 ? 16.501 13.775 11.922 1.00 84.19 80 ALA A CA 1
ATOM 584 C C . ALA A 1 80 ? 16.502 12.307 11.452 1.00 84.19 80 ALA A C 1
ATOM 586 O O . ALA A 1 80 ? 16.441 11.410 12.279 1.00 84.19 80 ALA A O 1
ATOM 587 N N . PHE A 1 81 ? 16.612 12.031 10.156 1.00 82.25 81 PHE A N 1
ATOM 588 C CA . PHE A 1 81 ? 16.761 10.674 9.624 1.00 82.25 81 PHE A CA 1
ATOM 589 C C . PHE A 1 81 ? 17.950 10.557 8.655 1.00 82.25 81 PHE A C 1
ATOM 591 O O . PHE A 1 81 ? 18.071 9.582 7.920 1.00 82.25 81 PHE A O 1
ATOM 598 N N . GLY A 1 82 ? 18.873 11.527 8.689 1.00 84.94 82 GLY A N 1
ATOM 599 C CA . GLY A 1 82 ? 20.049 11.557 7.821 1.00 84.94 82 GLY A CA 1
ATOM 600 C C . GLY A 1 82 ? 19.717 11.992 6.392 1.00 84.94 82 GLY A C 1
ATOM 601 O O . GLY A 1 82 ? 18.863 12.849 6.175 1.00 84.94 82 GLY A O 1
ATOM 602 N N . SER A 1 83 ? 20.437 11.441 5.413 1.00 85.88 83 SER A N 1
ATOM 603 C CA . SER A 1 83 ? 20.249 11.770 3.994 1.00 85.88 83 SER A CA 1
ATOM 604 C C . SER A 1 83 ? 19.177 10.937 3.298 1.00 85.88 83 SER A C 1
ATOM 606 O O . SER A 1 83 ? 18.866 11.229 2.144 1.00 85.88 83 SER A O 1
ATOM 608 N N . ASP A 1 84 ? 18.648 9.912 3.954 1.00 88.38 84 ASP A N 1
ATOM 609 C CA . ASP A 1 84 ? 17.745 8.950 3.332 1.00 88.38 84 ASP A CA 1
ATOM 610 C C . ASP A 1 84 ? 16.316 9.482 3.256 1.00 88.38 84 ASP A C 1
ATOM 612 O O . ASP A 1 84 ? 15.895 10.342 4.036 1.00 88.38 84 ASP A O 1
ATOM 616 N N . TRP A 1 85 ? 15.562 8.927 2.316 1.00 92.81 85 TRP A N 1
ATOM 617 C CA . TRP A 1 85 ? 14.126 9.115 2.228 1.00 92.81 85 TRP A CA 1
ATOM 618 C C . TRP A 1 85 ? 13.424 8.200 3.228 1.00 92.81 85 TRP A C 1
ATOM 620 O O . TRP A 1 85 ? 13.737 7.012 3.328 1.00 92.81 85 TRP A O 1
ATOM 630 N N . ILE A 1 86 ? 12.452 8.748 3.949 1.00 93.62 86 ILE A N 1
ATOM 631 C CA . ILE A 1 86 ? 11.540 7.991 4.800 1.00 93.62 86 ILE A CA 1
ATOM 632 C C . ILE A 1 86 ? 10.295 7.656 3.993 1.00 93.62 86 ILE A C 1
ATOM 634 O O . ILE A 1 86 ? 9.581 8.539 3.508 1.00 93.62 86 ILE A O 1
ATOM 638 N N . VAL A 1 87 ? 10.050 6.357 3.864 1.00 94.50 87 VAL A N 1
ATOM 639 C CA . VAL A 1 87 ? 8.976 5.796 3.052 1.00 94.50 87 VAL A CA 1
ATOM 640 C C . VAL A 1 87 ? 7.863 5.339 3.980 1.00 94.50 87 VAL A C 1
ATOM 642 O O . VAL A 1 87 ? 8.047 4.408 4.761 1.00 94.50 87 VAL A O 1
ATOM 645 N N . LEU A 1 88 ? 6.706 5.993 3.892 1.00 96.88 88 LEU A N 1
ATOM 646 C CA . LEU A 1 88 ? 5.486 5.581 4.580 1.00 96.88 88 LEU A CA 1
ATOM 647 C C . LEU A 1 88 ? 4.560 4.948 3.548 1.00 96.88 88 LEU A C 1
ATOM 649 O O . LEU A 1 88 ? 4.140 5.613 2.608 1.00 96.88 88 LEU A O 1
ATOM 653 N N . THR A 1 89 ? 4.262 3.663 3.680 1.00 96.81 89 THR A N 1
ATOM 654 C CA . THR A 1 89 ? 3.345 2.969 2.762 1.00 96.81 89 THR A CA 1
ATOM 655 C C . THR A 1 89 ? 2.373 2.122 3.549 1.00 96.81 89 THR A C 1
ATOM 657 O O . THR A 1 89 ? 2.692 1.667 4.646 1.00 96.81 89 THR A O 1
ATOM 660 N N . LEU A 1 90 ? 1.180 1.922 3.001 1.00 98.00 90 LEU A N 1
ATOM 661 C CA . LEU A 1 90 ? 0.234 0.976 3.566 1.00 98.00 90 LEU A CA 1
ATOM 662 C C . LEU A 1 90 ? 0.304 -0.317 2.766 1.00 98.00 90 LEU A C 1
ATOM 664 O O . LEU A 1 90 ? 0.545 -0.311 1.556 1.00 98.00 90 LEU A O 1
ATOM 668 N N . GLN A 1 91 ? 0.124 -1.438 3.446 1.00 95.56 91 GLN A N 1
ATOM 669 C CA . GLN A 1 91 ? 0.132 -2.746 2.807 1.00 95.56 91 GLN A CA 1
ATOM 670 C C . GLN A 1 91 ? -0.793 -3.706 3.534 1.00 95.56 91 GLN A C 1
ATOM 672 O O . GLN A 1 91 ? -1.112 -3.519 4.711 1.00 95.56 91 GLN A O 1
ATOM 677 N N . GLY A 1 92 ? -1.215 -4.745 2.820 1.00 96.50 92 GLY A N 1
ATOM 678 C CA . GLY A 1 92 ? -1.791 -5.904 3.473 1.00 96.50 92 GLY A CA 1
ATOM 679 C C . GLY A 1 92 ? -0.730 -6.621 4.313 1.00 96.50 92 GLY A C 1
ATOM 680 O O . GLY A 1 92 ? 0.451 -6.648 3.969 1.00 96.50 92 GLY A O 1
ATOM 681 N N . TYR A 1 93 ? -1.163 -7.222 5.407 1.00 96.38 93 TYR A N 1
ATOM 682 C CA . TYR A 1 93 ? -0.319 -7.907 6.365 1.00 96.38 93 TYR A CA 1
ATOM 683 C C . TYR A 1 93 ? -0.909 -9.280 6.656 1.00 96.38 93 TYR A C 1
ATOM 685 O O . TYR A 1 93 ? -2.107 -9.413 6.898 1.00 96.38 93 TYR A O 1
ATOM 693 N N . ASP A 1 94 ? -0.072 -10.308 6.581 1.00 94.25 94 ASP A N 1
ATOM 694 C CA . ASP A 1 94 ? -0.500 -11.685 6.779 1.00 94.25 94 ASP A CA 1
ATOM 695 C C . ASP A 1 94 ? 0.679 -12.557 7.227 1.00 94.25 94 ASP A C 1
ATOM 697 O O . ASP A 1 94 ? 1.840 -12.140 7.213 1.00 94.25 94 ASP A O 1
ATOM 701 N N . TYR A 1 95 ? 0.376 -13.784 7.626 1.00 94.88 95 TYR A N 1
ATOM 702 C CA . TYR A 1 95 ? 1.340 -14.787 8.039 1.00 94.88 95 TYR A CA 1
ATOM 703 C C . TYR A 1 95 ? 2.217 -15.236 6.857 1.00 94.88 95 TYR A C 1
ATOM 705 O O . TYR A 1 95 ? 1.698 -15.835 5.911 1.00 94.88 95 TYR A O 1
ATOM 713 N N . PRO A 1 96 ? 3.557 -15.076 6.921 1.00 90.31 96 PRO A N 1
ATOM 714 C CA . PRO A 1 96 ? 4.461 -15.572 5.880 1.00 90.31 96 PRO A CA 1
ATOM 715 C C . PRO A 1 96 ? 4.320 -17.077 5.619 1.00 90.31 96 PRO A C 1
ATOM 717 O O . PRO A 1 96 ? 4.549 -17.537 4.503 1.00 90.31 96 PRO A O 1
ATOM 720 N N . SER A 1 97 ? 3.899 -17.845 6.630 1.00 91.06 97 SER A N 1
ATOM 721 C CA . SER A 1 97 ? 3.671 -19.290 6.538 1.00 91.06 97 SER A CA 1
ATOM 722 C C . SER A 1 97 ? 2.566 -19.694 5.557 1.00 91.06 97 SER A C 1
ATOM 724 O O . SER A 1 97 ? 2.534 -20.851 5.136 1.00 91.06 97 SER A O 1
ATOM 726 N N . LEU A 1 98 ? 1.674 -18.770 5.183 1.00 90.88 98 LEU A N 1
ATOM 727 C CA . LEU A 1 98 ? 0.630 -19.018 4.192 1.00 90.88 98 LEU A CA 1
ATOM 728 C C . LEU A 1 98 ? 1.176 -18.995 2.763 1.00 90.88 98 LEU A C 1
ATOM 730 O O . LEU A 1 98 ? 0.650 -19.708 1.910 1.00 90.88 98 LEU A O 1
ATOM 734 N N . GLY A 1 99 ? 2.215 -18.193 2.496 1.00 89.12 99 GLY A N 1
ATOM 735 C CA . GLY A 1 99 ? 2.879 -18.120 1.190 1.00 89.12 99 GLY A CA 1
ATOM 736 C C . GLY A 1 99 ? 1.953 -17.799 0.009 1.00 89.12 99 GLY A C 1
ATOM 737 O O . GLY A 1 99 ? 2.261 -18.167 -1.125 1.00 89.12 99 GLY A O 1
ATOM 738 N N . ARG A 1 100 ? 0.802 -17.165 0.261 1.00 90.81 100 ARG A N 1
ATOM 739 C CA . ARG A 1 100 ? -0.219 -16.837 -0.741 1.00 90.81 100 ARG A CA 1
ATOM 740 C C . ARG A 1 100 ? -0.903 -15.519 -0.410 1.00 90.81 100 ARG A C 1
ATOM 742 O O . ARG A 1 100 ? -1.042 -15.157 0.752 1.00 90.81 100 ARG A O 1
ATOM 749 N N . CYS A 1 101 ? -1.397 -14.834 -1.434 1.00 93.56 101 CYS A N 1
ATOM 750 C CA . CYS A 1 101 ? -2.247 -13.666 -1.254 1.00 93.56 101 CYS A CA 1
ATOM 751 C C . CYS A 1 101 ? -3.666 -14.074 -0.783 1.00 93.56 101 CYS A C 1
ATOM 753 O O . CYS A 1 101 ? -4.255 -14.988 -1.375 1.00 93.56 101 CYS A O 1
ATOM 755 N N . PRO A 1 102 ? -4.263 -13.364 0.200 1.00 93.44 102 PRO A N 1
ATOM 756 C CA . PRO A 1 102 ? -5.654 -13.561 0.640 1.00 93.44 102 PRO A CA 1
ATOM 757 C C . PRO A 1 102 ? -6.718 -13.415 -0.457 1.00 93.44 102 PRO A C 1
ATOM 759 O O . PRO A 1 102 ? -7.841 -13.883 -0.304 1.00 93.44 102 PRO A O 1
ATOM 762 N N . ALA A 1 103 ? -6.387 -12.765 -1.576 1.00 93.31 103 ALA A N 1
ATOM 763 C CA . ALA A 1 103 ? -7.295 -12.596 -2.710 1.00 93.31 103 ALA A CA 1
ATOM 764 C C . ALA A 1 103 ? -7.341 -13.789 -3.676 1.00 93.31 103 ALA A C 1
ATOM 766 O O . ALA A 1 103 ? -8.108 -13.751 -4.643 1.00 93.31 103 ALA A O 1
ATOM 767 N N . LEU A 1 104 ? -6.516 -14.819 -3.477 1.00 92.94 104 LEU A N 1
ATOM 768 C CA . LEU A 1 104 ? -6.563 -16.008 -4.324 1.00 92.94 104 LEU A CA 1
ATOM 769 C C . LEU A 1 104 ? -7.763 -16.878 -3.955 1.00 92.94 104 LEU A C 1
ATOM 771 O O . LEU A 1 104 ? -7.926 -17.223 -2.786 1.00 92.94 104 LEU A O 1
ATOM 775 N N . ALA A 1 105 ? -8.553 -17.263 -4.955 1.00 91.88 105 ALA A N 1
ATOM 776 C CA . ALA A 1 105 ? -9.571 -18.299 -4.829 1.00 91.88 105 ALA A CA 1
ATOM 777 C C . ALA A 1 105 ? -8.931 -19.689 -4.652 1.00 91.88 105 ALA A C 1
ATOM 779 O O . ALA A 1 105 ? -7.709 -19.850 -4.738 1.00 91.88 105 ALA A O 1
ATOM 780 N N . ASP A 1 106 ? -9.758 -20.705 -4.407 1.00 90.31 106 ASP A N 1
ATOM 781 C CA . ASP A 1 106 ? -9.301 -22.087 -4.204 1.00 90.31 106 ASP A CA 1
ATOM 782 C C . ASP A 1 106 ? -8.671 -22.704 -5.461 1.00 90.31 106 ASP A C 1
ATOM 784 O O . ASP A 1 106 ? -7.802 -23.567 -5.358 1.00 90.31 106 ASP A O 1
ATOM 788 N N . ASP A 1 107 ? -9.041 -22.216 -6.648 1.00 90.25 107 ASP A N 1
ATOM 789 C CA . ASP A 1 107 ? -8.416 -22.581 -7.925 1.00 90.25 107 ASP A CA 1
ATOM 790 C C . ASP A 1 107 ? -7.090 -21.834 -8.192 1.00 90.25 107 ASP A C 1
ATOM 792 O O . ASP A 1 107 ? -6.468 -22.001 -9.243 1.00 90.25 107 ASP A O 1
ATOM 796 N N . GLY A 1 108 ? -6.657 -20.992 -7.248 1.00 88.62 108 GLY A N 1
ATOM 797 C CA . GLY A 1 108 ? -5.451 -20.177 -7.341 1.00 88.62 108 GLY A CA 1
ATOM 798 C C . GLY A 1 108 ? -5.600 -18.917 -8.195 1.00 88.62 108 GLY A C 1
ATOM 799 O O . GLY A 1 108 ? -4.635 -18.163 -8.315 1.00 88.62 108 GLY A O 1
ATOM 800 N N . ARG A 1 109 ? -6.772 -18.631 -8.778 1.00 90.94 109 ARG A N 1
ATOM 801 C CA . ARG A 1 109 ? -6.987 -17.402 -9.553 1.00 90.94 109 ARG A CA 1
ATOM 802 C C . ARG A 1 109 ? -7.180 -16.203 -8.632 1.00 90.94 109 ARG A C 1
ATOM 804 O O . ARG A 1 109 ? -7.780 -16.289 -7.562 1.00 90.94 109 ARG A O 1
ATOM 811 N N . CYS A 1 110 ? -6.675 -15.049 -9.058 1.00 90.62 110 CYS A N 1
ATOM 812 C CA . CYS A 1 110 ? -6.853 -13.810 -8.307 1.00 90.62 110 CYS A CA 1
ATOM 813 C C . CYS A 1 110 ? -8.278 -13.270 -8.482 1.00 90.62 110 CYS A C 1
ATOM 815 O O . CYS A 1 110 ? -8.643 -12.823 -9.568 1.00 90.62 110 CYS A O 1
ATOM 817 N N . THR A 1 111 ? -9.055 -13.249 -7.399 1.00 91.12 111 THR A N 1
ATOM 818 C CA . THR A 1 111 ? -10.444 -12.748 -7.404 1.00 91.12 111 THR A CA 1
ATOM 819 C C . THR A 1 111 ? -10.546 -11.245 -7.665 1.00 91.12 111 THR A C 1
ATOM 821 O O . THR A 1 111 ? -11.589 -10.773 -8.104 1.00 91.12 111 THR A O 1
ATOM 824 N N . LEU A 1 112 ? -9.453 -10.503 -7.452 1.00 90.56 112 LEU A N 1
ATOM 825 C CA . LEU A 1 112 ? -9.362 -9.058 -7.684 1.00 90.56 112 LEU A CA 1
ATOM 826 C C . LEU A 1 112 ? -8.941 -8.690 -9.109 1.00 90.56 112 LEU A C 1
ATOM 828 O O . LEU A 1 112 ? -8.828 -7.505 -9.412 1.00 90.56 112 LEU A O 1
ATOM 832 N N . HIS A 1 113 ? -8.662 -9.667 -9.978 1.00 86.06 113 HIS A N 1
ATOM 833 C CA . HIS A 1 113 ? -8.099 -9.393 -11.303 1.00 86.06 113 HIS A CA 1
ATOM 834 C C . HIS A 1 113 ? -8.999 -8.481 -12.155 1.00 86.06 113 HIS A C 1
ATOM 836 O O . HIS A 1 113 ? -8.484 -7.639 -12.884 1.00 86.06 113 HIS A O 1
ATOM 842 N N . GLU A 1 114 ? -10.320 -8.615 -12.017 1.00 83.38 114 GLU A N 1
ATOM 843 C CA . GLU A 1 114 ? -11.327 -7.869 -12.790 1.00 83.38 114 GLU A CA 1
ATOM 844 C C . GLU A 1 114 ? -12.161 -6.903 -11.928 1.00 83.38 114 GLU A C 1
ATOM 846 O O . GLU A 1 114 ? -12.881 -6.064 -12.455 1.00 83.38 114 GLU A O 1
ATOM 851 N N . THR A 1 115 ? -12.063 -6.991 -10.599 1.00 81.44 115 THR A N 1
ATOM 852 C CA . THR A 1 115 ? -13.017 -6.379 -9.650 1.00 81.44 115 THR A CA 1
ATOM 853 C C . THR A 1 115 ? -12.380 -5.326 -8.738 1.00 81.44 115 THR A C 1
ATOM 855 O O . THR A 1 115 ? -12.825 -5.101 -7.616 1.00 81.44 115 THR A O 1
ATOM 858 N N . GLY A 1 116 ? -11.322 -4.661 -9.212 1.00 85.12 116 GLY A N 1
ATOM 859 C CA . GLY A 1 116 ? -10.647 -3.595 -8.461 1.00 85.12 116 GLY A CA 1
ATOM 860 C C . GLY A 1 116 ? -9.272 -3.996 -7.936 1.00 85.12 116 GLY A C 1
ATOM 861 O O . GLY A 1 116 ? -8.980 -3.878 -6.743 1.00 85.12 116 GLY A O 1
ATOM 862 N N . LYS A 1 117 ? -8.411 -4.461 -8.848 1.00 90.56 117 LYS A N 1
ATOM 863 C CA . LYS A 1 117 ? -7.008 -4.789 -8.580 1.00 90.56 117 LYS A CA 1
ATOM 864 C C . LYS A 1 117 ? -6.274 -3.573 -7.978 1.00 90.56 117 LYS A C 1
ATOM 866 O O . LYS A 1 117 ? -6.288 -2.499 -8.603 1.00 90.56 117 LYS A O 1
ATOM 871 N N . PRO A 1 118 ? -5.591 -3.733 -6.824 1.00 94.81 118 PRO A N 1
ATOM 872 C CA . PRO A 1 118 ? -4.761 -2.676 -6.259 1.00 94.81 118 PRO A CA 1
ATOM 873 C C . PRO A 1 118 ? -3.768 -2.119 -7.275 1.00 94.81 118 PRO A C 1
ATOM 875 O O . PRO A 1 118 ? -3.246 -2.872 -8.104 1.00 94.81 118 PRO A O 1
ATOM 878 N N . ALA A 1 119 ? -3.487 -0.819 -7.214 1.00 95.38 119 ALA A N 1
ATOM 879 C CA . ALA A 1 119 ? -2.609 -0.141 -8.163 1.00 95.38 119 ALA A CA 1
ATOM 880 C C . ALA A 1 119 ? -1.220 -0.791 -8.227 1.00 95.38 119 ALA A C 1
ATOM 882 O O . ALA A 1 119 ? -0.717 -1.046 -9.321 1.00 95.38 119 ALA A O 1
ATOM 883 N N . MET A 1 120 ? -0.663 -1.188 -7.076 1.00 95.19 120 MET A N 1
ATOM 884 C CA . MET A 1 120 ? 0.603 -1.927 -7.019 1.00 95.19 120 MET A CA 1
ATOM 885 C C . MET A 1 120 ? 0.524 -3.260 -7.770 1.00 95.19 120 MET A C 1
ATOM 887 O O . MET A 1 120 ? 1.402 -3.593 -8.561 1.00 95.19 120 MET A O 1
ATOM 891 N N . CYS A 1 121 ? -0.554 -4.025 -7.570 1.00 93.31 121 CYS A N 1
ATOM 892 C CA . CYS A 1 121 ? -0.756 -5.287 -8.277 1.00 93.31 121 CYS A CA 1
ATOM 893 C C . CYS A 1 121 ? -0.935 -5.083 -9.786 1.00 93.31 121 CYS A C 1
ATOM 895 O O . CYS A 1 121 ? -0.535 -5.946 -10.567 1.00 93.31 121 CYS A O 1
ATOM 897 N N . ALA A 1 122 ? -1.598 -4.002 -10.201 1.00 92.81 122 ALA A N 1
ATOM 898 C CA . ALA A 1 122 ? -1.795 -3.666 -11.608 1.00 92.81 122 ALA A CA 1
ATOM 899 C C . ALA A 1 122 ? -0.488 -3.228 -12.286 1.00 92.81 122 ALA A C 1
ATOM 901 O O . ALA A 1 122 ? -0.294 -3.543 -13.452 1.00 92.81 122 ALA A O 1
ATOM 902 N N . ALA A 1 123 ? 0.415 -2.580 -11.546 1.00 94.25 123 ALA A N 1
ATOM 903 C CA . ALA A 1 123 ? 1.711 -2.147 -12.053 1.00 94.25 123 ALA A CA 1
ATOM 904 C C . ALA A 1 123 ? 2.693 -3.308 -12.289 1.00 94.25 123 ALA A C 1
ATOM 906 O O . ALA A 1 123 ? 3.574 -3.189 -13.130 1.00 94.25 123 ALA A O 1
ATOM 907 N N . VAL A 1 124 ? 2.568 -4.438 -11.583 1.00 92.19 124 VAL A N 1
ATOM 908 C CA . VAL A 1 124 ? 3.485 -5.584 -11.743 1.00 92.19 124 VAL A CA 1
ATOM 909 C C . VAL A 1 124 ? 3.514 -6.079 -13.202 1.00 92.19 124 VAL A C 1
ATOM 911 O O . VAL A 1 124 ? 2.451 -6.339 -13.767 1.00 92.19 124 VAL A O 1
ATOM 914 N N . PRO A 1 125 ? 4.705 -6.307 -13.797 1.00 93.56 125 PRO A N 1
ATOM 915 C CA . PRO A 1 125 ? 6.037 -6.348 -13.185 1.00 93.56 125 PRO A CA 1
ATOM 916 C C . PRO A 1 125 ? 6.848 -5.051 -13.327 1.00 93.56 125 PRO A C 1
ATOM 918 O O . PRO A 1 125 ? 8.062 -5.097 -13.144 1.00 93.56 125 PRO A O 1
ATOM 921 N N . LEU A 1 126 ? 6.220 -3.911 -13.599 1.00 96.06 126 LEU A N 1
ATOM 922 C CA . LEU A 1 126 ? 6.843 -2.596 -13.438 1.00 96.06 126 LEU A CA 1
ATOM 923 C C . LEU A 1 126 ? 6.966 -2.242 -11.943 1.00 96.06 126 LEU A C 1
ATOM 925 O O . LEU A 1 126 ? 6.386 -2.905 -11.071 1.00 96.06 126 LEU A O 1
ATOM 929 N N . ASP A 1 127 ? 7.757 -1.219 -11.633 1.00 95.38 127 ASP A N 1
ATOM 930 C CA . ASP A 1 127 ? 7.947 -0.713 -10.274 1.00 95.38 127 ASP A CA 1
ATOM 931 C C . ASP A 1 127 ? 7.551 0.766 -10.182 1.00 95.38 127 ASP A C 1
ATOM 933 O O . ASP A 1 127 ? 8.272 1.623 -10.698 1.00 95.38 127 ASP A O 1
ATOM 937 N N . PRO A 1 128 ? 6.430 1.109 -9.525 1.00 96.06 128 PRO A N 1
ATOM 938 C CA . PRO A 1 128 ? 5.988 2.495 -9.435 1.00 96.06 128 PRO A CA 1
ATOM 939 C C . PRO A 1 128 ? 6.914 3.383 -8.597 1.00 96.06 128 PRO A C 1
ATOM 941 O O . PRO A 1 128 ? 6.786 4.604 -8.679 1.00 96.06 128 PRO A O 1
ATOM 944 N N . LEU A 1 129 ? 7.858 2.816 -7.838 1.00 94.38 129 LEU A N 1
ATOM 945 C CA . LEU A 1 129 ? 8.850 3.580 -7.077 1.00 94.38 129 LEU A CA 1
ATOM 946 C C . LEU A 1 129 ? 10.105 3.925 -7.892 1.00 94.38 129 LEU A C 1
ATOM 948 O O . LEU A 1 129 ? 10.964 4.661 -7.411 1.00 94.38 129 LEU A O 1
ATOM 952 N N . TRP A 1 130 ? 10.200 3.440 -9.132 1.00 95.25 130 TRP A N 1
ATOM 953 C CA . TRP A 1 130 ? 11.249 3.811 -10.081 1.00 95.25 130 TRP A CA 1
ATOM 954 C C . TRP A 1 130 ? 10.697 4.717 -11.187 1.00 95.25 130 TRP A C 1
ATOM 956 O O . TRP A 1 130 ? 9.566 4.502 -11.626 1.00 95.25 130 TRP A O 1
ATOM 966 N N . PRO A 1 131 ? 11.472 5.694 -11.694 1.00 96.00 131 PRO A N 1
ATOM 967 C CA . PRO A 1 131 ? 11.093 6.496 -12.858 1.00 96.00 131 PRO A CA 1
ATOM 968 C C . PRO A 1 131 ? 10.775 5.649 -14.097 1.00 96.00 131 PRO A C 1
ATOM 970 O O . PRO A 1 131 ? 11.356 4.582 -14.298 1.00 96.00 131 PRO A O 1
ATOM 973 N N . ASP A 1 132 ? 9.905 6.151 -14.976 1.00 96.38 132 ASP A N 1
ATOM 974 C CA . ASP A 1 132 ? 9.461 5.419 -16.177 1.00 96.38 132 ASP A CA 1
ATOM 975 C C . ASP A 1 132 ? 10.624 5.059 -17.108 1.00 96.38 132 ASP A C 1
ATOM 977 O O . ASP A 1 132 ? 10.700 3.938 -17.611 1.00 96.38 132 ASP A O 1
ATOM 981 N N . ARG A 1 133 ? 11.595 5.971 -17.255 1.00 93.50 133 ARG A N 1
ATOM 982 C CA . ARG A 1 133 ? 12.825 5.747 -18.037 1.00 93.50 133 ARG A CA 1
ATOM 983 C C . ARG A 1 133 ? 13.694 4.596 -17.512 1.00 93.50 133 ARG A C 1
ATOM 985 O O . ARG A 1 133 ? 14.539 4.098 -18.244 1.00 93.50 133 ARG A O 1
ATOM 992 N N . LEU A 1 134 ? 13.496 4.177 -16.260 1.00 95.06 134 LEU A N 1
ATOM 993 C CA . LEU A 1 134 ? 14.253 3.103 -15.612 1.00 95.06 134 LEU A CA 1
ATOM 994 C C . LEU A 1 134 ? 13.480 1.781 -15.539 1.00 95.06 134 LEU A C 1
ATOM 996 O O . LEU A 1 134 ? 13.980 0.806 -14.979 1.00 95.06 134 LEU A O 1
ATOM 1000 N N . GLN A 1 135 ? 12.288 1.694 -16.133 1.00 95.81 135 GLN A N 1
ATOM 1001 C CA . GLN A 1 135 ? 11.496 0.464 -16.076 1.00 95.81 135 GLN A CA 1
ATOM 1002 C C . GLN A 1 135 ? 12.123 -0.691 -16.860 1.00 95.81 135 GLN A C 1
ATOM 1004 O O . GLN A 1 135 ? 12.012 -1.837 -16.438 1.00 95.81 135 GLN A O 1
ATOM 1009 N N . THR A 1 136 ? 12.853 -0.428 -17.947 1.00 94.44 136 THR A N 1
ATOM 1010 C CA . THR A 1 136 ? 13.626 -1.468 -18.657 1.00 94.44 136 THR A CA 1
ATOM 1011 C C . THR A 1 136 ? 14.644 -2.143 -17.741 1.00 94.44 136 THR A C 1
ATOM 1013 O O . THR A 1 136 ? 14.770 -3.365 -17.754 1.00 94.44 136 THR A O 1
ATOM 1016 N N . ARG A 1 137 ? 15.313 -1.357 -16.892 1.00 92.94 137 ARG A N 1
ATOM 1017 C CA . ARG A 1 137 ? 16.253 -1.845 -15.880 1.00 92.94 137 ARG A CA 1
ATOM 1018 C C . ARG A 1 137 ? 15.556 -2.672 -14.800 1.00 92.94 137 ARG A C 1
ATOM 1020 O O . ARG A 1 137 ? 16.057 -3.729 -14.426 1.00 92.94 137 ARG A O 1
ATOM 1027 N N . VAL A 1 138 ? 14.406 -2.206 -14.310 1.00 94.06 138 VAL A N 1
ATOM 1028 C CA . VAL A 1 138 ? 13.570 -2.949 -13.349 1.00 94.06 138 VAL A CA 1
ATOM 1029 C C . VAL A 1 138 ? 13.170 -4.310 -13.922 1.00 94.06 138 VAL A C 1
ATOM 1031 O O . VAL A 1 138 ? 13.308 -5.332 -13.250 1.00 94.06 138 VAL A O 1
ATOM 1034 N N . LEU A 1 139 ? 12.686 -4.328 -15.165 1.00 94.94 139 LEU A N 1
ATOM 1035 C CA . LEU A 1 139 ? 12.227 -5.539 -15.840 1.00 94.94 139 LEU A CA 1
ATOM 1036 C C . LEU A 1 139 ? 13.364 -6.526 -16.082 1.00 94.94 139 LEU A C 1
ATOM 1038 O O . LEU A 1 139 ? 13.175 -7.715 -15.840 1.00 94.94 139 LEU A O 1
ATOM 1042 N N . GLU A 1 140 ? 14.532 -6.042 -16.504 1.00 92.50 140 GLU A N 1
ATOM 1043 C CA . GLU A 1 140 ? 15.727 -6.872 -16.669 1.00 92.50 140 GLU A CA 1
ATOM 1044 C C . GLU A 1 140 ? 16.122 -7.525 -15.337 1.00 92.50 140 GLU A C 1
ATOM 1046 O O . GLU A 1 140 ? 16.162 -8.749 -15.234 1.00 92.50 140 GLU A O 1
ATOM 1051 N N . GLY A 1 141 ? 16.264 -6.732 -14.269 1.00 91.69 141 GLY A N 1
ATOM 1052 C CA . GLY A 1 141 ? 16.616 -7.262 -12.949 1.00 91.69 141 GLY A CA 1
ATOM 1053 C C . GLY A 1 141 ? 15.601 -8.277 -12.405 1.00 91.69 141 GLY A C 1
ATOM 1054 O O . GLY A 1 141 ? 15.983 -9.279 -11.801 1.00 91.69 141 GLY A O 1
ATOM 1055 N N . ARG A 1 142 ? 14.300 -8.064 -12.641 1.00 93.56 142 ARG A N 1
ATOM 1056 C CA . ARG A 1 142 ? 13.241 -9.011 -12.248 1.00 93.56 142 ARG A CA 1
ATOM 1057 C C . ARG A 1 142 ? 13.241 -10.277 -13.105 1.00 93.56 142 ARG A C 1
ATOM 1059 O O . ARG A 1 142 ? 12.950 -11.347 -12.584 1.00 93.56 142 ARG A O 1
ATOM 1066 N N . ARG A 1 143 ? 13.572 -10.179 -14.394 1.00 91.50 143 ARG A N 1
ATOM 1067 C CA . ARG A 1 143 ? 13.667 -11.330 -15.304 1.00 91.50 143 ARG A CA 1
ATOM 1068 C C . ARG A 1 143 ? 14.866 -12.220 -14.974 1.00 91.50 143 ARG A C 1
ATOM 1070 O O . ARG A 1 143 ? 14.748 -13.437 -15.051 1.00 91.50 143 ARG A O 1
ATOM 1077 N N . GLU A 1 144 ? 15.999 -11.630 -14.605 1.00 89.00 144 GLU A N 1
ATOM 1078 C CA . GLU A 1 144 ? 17.224 -12.368 -14.261 1.00 89.00 144 GLU A CA 1
ATOM 1079 C C . GLU A 1 144 ? 17.218 -12.917 -12.824 1.00 89.00 144 GLU A C 1
ATOM 1081 O O . GLU A 1 144 ? 17.999 -13.807 -12.482 1.00 89.00 144 GLU A O 1
ATOM 1086 N N . SER A 1 145 ? 16.333 -12.411 -11.963 1.00 86.94 145 SER A N 1
ATOM 1087 C CA . SER A 1 145 ? 16.263 -12.821 -10.563 1.00 86.94 145 SER A CA 1
ATOM 1088 C C . SER A 1 145 ? 15.465 -14.110 -10.370 1.00 86.94 145 SER A C 1
ATOM 1090 O O . SER A 1 145 ? 14.240 -14.127 -10.472 1.00 86.94 145 SER A O 1
ATOM 1092 N N . ALA A 1 146 ? 16.145 -15.171 -9.927 1.00 81.38 146 ALA A N 1
ATOM 1093 C CA . ALA A 1 146 ? 15.498 -16.409 -9.480 1.00 81.38 146 ALA A CA 1
ATOM 1094 C C . ALA A 1 146 ? 14.591 -16.222 -8.242 1.00 81.38 146 ALA A C 1
ATOM 1096 O O . ALA A 1 146 ? 13.787 -17.097 -7.928 1.00 81.38 146 ALA A O 1
ATOM 1097 N N . GLN A 1 147 ? 14.718 -15.098 -7.525 1.00 83.69 147 GLN A N 1
ATOM 1098 C CA . GLN A 1 147 ? 13.874 -14.766 -6.372 1.00 83.69 147 GLN A CA 1
ATOM 1099 C C . GLN A 1 147 ? 12.563 -14.084 -6.783 1.00 83.69 147 GLN A C 1
ATOM 1101 O O . GLN A 1 147 ? 11.624 -14.028 -5.988 1.00 83.69 147 GLN A O 1
ATOM 1106 N N . TRP A 1 148 ? 12.482 -13.553 -8.007 1.00 84.12 148 TRP A N 1
ATOM 1107 C CA . TRP A 1 148 ? 11.285 -12.881 -8.487 1.00 84.12 148 TRP A CA 1
ATOM 1108 C C . TRP A 1 148 ? 10.273 -13.892 -9.032 1.00 84.12 148 TRP A C 1
ATOM 1110 O O . TRP A 1 148 ? 10.443 -14.484 -10.102 1.00 84.12 148 TRP A O 1
ATOM 1120 N N . LEU A 1 149 ? 9.170 -14.073 -8.305 1.00 83.56 149 LEU A N 1
ATOM 1121 C CA . LEU A 1 149 ? 8.088 -14.938 -8.761 1.00 83.56 149 LEU A CA 1
ATOM 1122 C C . LEU A 1 149 ? 7.433 -14.357 -10.018 1.00 83.56 149 LEU A C 1
ATOM 1124 O O . LEU A 1 149 ? 6.893 -13.252 -10.015 1.00 83.56 149 LEU A O 1
ATOM 1128 N N . GLY A 1 150 ? 7.446 -15.138 -11.097 1.00 86.00 150 GLY A N 1
ATOM 1129 C CA . GLY A 1 150 ? 6.936 -14.709 -12.398 1.00 86.00 150 GLY A CA 1
ATOM 1130 C C . GLY A 1 150 ? 7.982 -14.055 -13.300 1.00 86.00 150 GLY A C 1
ATOM 1131 O O . GLY A 1 150 ? 7.589 -13.407 -14.265 1.00 86.00 150 GLY A O 1
ATOM 1132 N N . ALA A 1 151 ? 9.282 -14.241 -13.038 1.00 88.69 151 ALA A N 1
ATOM 1133 C CA . ALA A 1 151 ? 10.354 -13.879 -13.974 1.00 88.69 151 ALA A CA 1
ATOM 1134 C C . ALA A 1 151 ? 10.090 -14.442 -15.385 1.00 88.69 151 ALA A C 1
ATOM 1136 O O . ALA A 1 151 ? 10.151 -13.711 -16.371 1.00 88.69 151 ALA A O 1
ATOM 1137 N N . ASP A 1 152 ? 9.631 -15.697 -15.464 1.00 87.88 152 ASP A N 1
ATOM 1138 C CA . ASP A 1 152 ? 9.230 -16.348 -16.717 1.00 87.88 152 ASP A CA 1
ATOM 1139 C C . ASP A 1 152 ? 8.025 -15.688 -17.404 1.00 87.88 152 ASP A C 1
ATOM 1141 O O . ASP A 1 152 ? 7.765 -15.950 -18.573 1.00 87.88 152 ASP A O 1
ATOM 1145 N N . CYS A 1 153 ? 7.252 -14.848 -16.717 1.00 90.31 153 CYS A N 1
ATOM 1146 C CA . CYS A 1 153 ? 6.140 -14.121 -17.330 1.00 90.31 153 CYS A CA 1
ATOM 1147 C C . CYS A 1 153 ? 6.604 -12.836 -18.038 1.00 90.31 153 CYS A C 1
ATOM 1149 O O . CYS A 1 153 ? 5.821 -12.268 -18.802 1.00 90.31 153 CYS A O 1
ATOM 1151 N N . ILE A 1 154 ? 7.842 -12.385 -17.798 1.00 92.62 154 ILE A N 1
ATOM 1152 C CA . ILE A 1 154 ? 8.447 -11.203 -18.421 1.00 92.62 154 ILE A CA 1
ATOM 1153 C C . ILE A 1 154 ? 9.115 -11.638 -19.728 1.00 92.62 154 ILE A C 1
ATOM 1155 O O . ILE A 1 154 ? 10.114 -12.357 -19.731 1.00 92.62 154 ILE A O 1
ATOM 1159 N N . ARG A 1 155 ? 8.559 -11.212 -20.863 1.00 90.50 155 ARG A N 1
ATOM 1160 C CA . ARG A 1 155 ? 9.008 -11.602 -22.206 1.00 90.50 155 ARG A CA 1
ATOM 1161 C C . ARG A 1 155 ? 9.636 -10.431 -22.941 1.00 90.50 155 ARG A C 1
ATOM 1163 O O . ARG A 1 155 ? 9.227 -9.290 -22.762 1.00 90.50 155 ARG A O 1
ATOM 1170 N N . THR A 1 156 ? 10.596 -10.729 -23.805 1.00 89.50 156 THR A N 1
ATOM 1171 C CA . THR A 1 156 ? 11.078 -9.803 -24.843 1.00 89.50 156 THR A CA 1
ATOM 1172 C C . THR A 1 156 ? 10.306 -10.029 -26.135 1.00 89.50 156 THR A C 1
ATOM 1174 O O . THR A 1 156 ? 9.686 -11.077 -26.302 1.00 89.50 156 THR A O 1
ATOM 1177 N N . THR A 1 157 ? 10.378 -9.107 -27.095 1.00 74.56 157 THR A N 1
ATOM 1178 C CA . THR A 1 157 ? 9.774 -9.286 -28.433 1.00 74.56 157 THR A CA 1
ATOM 1179 C C . THR A 1 157 ? 10.168 -10.599 -29.112 1.00 74.56 157 THR A C 1
ATOM 1181 O O . THR A 1 157 ? 9.329 -11.213 -29.758 1.00 74.56 157 THR A O 1
ATOM 1184 N N . ALA A 1 158 ? 11.397 -11.086 -28.909 1.00 68.12 158 ALA A N 1
ATOM 1185 C CA . ALA A 1 158 ? 11.851 -12.370 -29.454 1.00 68.12 158 ALA A CA 1
ATOM 1186 C C . ALA A 1 158 ? 11.125 -13.597 -28.860 1.00 68.12 158 ALA A C 1
ATOM 1188 O O . ALA A 1 158 ? 11.177 -14.681 -29.432 1.00 68.12 158 ALA A O 1
ATOM 1189 N N . THR A 1 159 ? 10.475 -13.443 -27.704 1.00 73.69 159 THR A N 1
ATOM 1190 C CA . THR A 1 159 ? 9.858 -14.534 -26.928 1.00 73.69 159 THR A CA 1
ATOM 1191 C C . THR A 1 159 ? 8.382 -14.290 -26.602 1.00 73.69 159 THR A C 1
ATOM 1193 O O . THR A 1 159 ? 7.757 -15.106 -25.923 1.00 73.69 159 THR A O 1
ATOM 1196 N N . ALA A 1 160 ? 7.809 -13.175 -27.062 1.00 75.06 160 ALA A N 1
ATOM 1197 C CA . ALA A 1 160 ? 6.422 -12.818 -26.807 1.00 75.06 160 ALA A CA 1
ATOM 1198 C C . ALA A 1 160 ? 5.474 -13.621 -27.712 1.00 75.06 160 ALA A C 1
ATOM 1200 O O . ALA A 1 160 ? 5.629 -13.662 -28.931 1.00 75.06 160 ALA A O 1
ATOM 1201 N N . THR A 1 161 ? 4.468 -14.252 -27.109 1.00 72.75 161 THR A N 1
ATOM 1202 C CA . THR A 1 161 ? 3.382 -14.938 -27.819 1.00 72.75 161 THR A CA 1
ATOM 1203 C C . THR A 1 161 ? 2.234 -13.977 -28.125 1.00 72.75 161 THR A C 1
ATOM 1205 O O . THR A 1 161 ? 2.095 -12.933 -27.483 1.00 72.75 161 THR A O 1
ATOM 1208 N N . ALA A 1 162 ? 1.352 -14.359 -29.055 1.00 74.31 162 ALA A N 1
ATOM 1209 C CA . ALA A 1 162 ? 0.086 -13.657 -29.259 1.00 74.31 162 ALA A CA 1
ATOM 1210 C C . ALA A 1 162 ? -0.686 -13.540 -27.926 1.00 74.31 162 ALA A C 1
ATOM 1212 O O . ALA A 1 162 ? -0.834 -14.528 -27.207 1.00 74.31 162 ALA A O 1
ATOM 1213 N N . GLY A 1 163 ? -1.142 -12.328 -27.591 1.00 78.31 163 GLY A N 1
ATOM 1214 C CA . GLY A 1 163 ? -1.907 -12.041 -26.370 1.00 78.31 163 GLY A CA 1
ATOM 1215 C C . GLY A 1 163 ? -1.098 -11.583 -25.148 1.00 78.31 163 GLY A C 1
ATOM 1216 O O . GLY A 1 163 ? -1.702 -11.328 -24.110 1.00 78.31 163 GLY A O 1
ATOM 1217 N N . ALA A 1 164 ? 0.231 -11.447 -25.235 1.00 88.12 164 ALA A N 1
ATOM 1218 C CA . ALA A 1 164 ? 1.015 -10.818 -24.167 1.00 88.12 164 ALA A CA 1
ATOM 1219 C C . ALA A 1 164 ? 0.756 -9.298 -24.107 1.00 88.12 164 ALA A C 1
ATOM 1221 O O . ALA A 1 164 ? 0.728 -8.627 -25.139 1.00 88.12 164 ALA A O 1
ATOM 1222 N N . THR A 1 165 ? 0.600 -8.747 -22.902 1.00 90.50 165 THR A N 1
ATOM 1223 C CA . THR A 1 165 ? 0.371 -7.310 -22.687 1.00 90.50 165 THR A CA 1
ATOM 1224 C C . THR A 1 165 ? 1.682 -6.538 -22.853 1.00 90.50 165 THR A C 1
ATOM 1226 O O . THR A 1 165 ? 2.640 -6.851 -22.144 1.00 90.50 165 THR A O 1
ATOM 1229 N N . PRO A 1 166 ? 1.774 -5.532 -23.737 1.00 92.62 166 PRO A N 1
ATOM 1230 C CA . PRO A 1 166 ? 2.971 -4.700 -23.844 1.00 92.62 166 PRO A CA 1
ATOM 1231 C C . PRO A 1 166 ? 3.273 -3.974 -22.524 1.00 92.62 166 PRO A C 1
ATOM 1233 O O . PRO A 1 166 ? 2.383 -3.375 -21.931 1.00 92.62 166 PRO A O 1
ATOM 1236 N N . LEU A 1 167 ? 4.529 -4.019 -22.075 1.00 94.31 167 LEU A N 1
ATOM 1237 C CA . LEU A 1 167 ? 5.012 -3.295 -20.891 1.00 94.31 167 LEU A CA 1
ATOM 1238 C C . LEU A 1 167 ? 5.887 -2.109 -21.286 1.00 94.31 167 LEU A C 1
ATOM 1240 O O . LEU A 1 167 ? 5.729 -1.012 -20.760 1.00 94.31 167 LEU A O 1
ATOM 1244 N N . VAL A 1 168 ? 6.815 -2.342 -22.217 1.00 94.81 168 VAL A N 1
ATOM 1245 C CA . VAL A 1 168 ? 7.732 -1.336 -22.752 1.00 94.81 168 VAL A CA 1
ATOM 1246 C C . VAL A 1 168 ? 7.817 -1.497 -24.264 1.00 94.81 168 VAL A C 1
ATOM 1248 O O . VAL A 1 168 ? 7.928 -2.619 -24.764 1.00 94.81 168 VAL A O 1
ATOM 1251 N N . HIS A 1 169 ? 7.796 -0.378 -24.981 1.00 92.81 169 HIS A N 1
ATOM 1252 C CA . HIS A 1 169 ? 7.993 -0.297 -26.419 1.00 92.81 169 HIS A CA 1
ATOM 1253 C C . HIS A 1 169 ? 8.985 0.826 -26.745 1.00 92.81 169 HIS A C 1
ATOM 1255 O O . HIS A 1 169 ? 8.794 1.953 -26.291 1.00 92.81 169 HIS A O 1
ATOM 1261 N N . GLU A 1 170 ? 10.051 0.514 -27.489 1.00 90.62 170 GLU A N 1
ATOM 1262 C CA . GLU A 1 170 ? 11.135 1.459 -27.820 1.00 90.62 170 GLU A CA 1
ATOM 1263 C C . GLU A 1 170 ? 11.707 2.158 -26.569 1.00 90.62 170 GLU A C 1
ATOM 1265 O O . GLU A 1 170 ? 11.900 3.373 -26.521 1.00 90.62 170 GLU A O 1
ATOM 1270 N N . GLY A 1 171 ? 11.903 1.386 -25.494 1.00 87.25 171 GLY A N 1
ATOM 1271 C CA . GLY A 1 171 ? 12.423 1.886 -24.218 1.00 87.25 171 GLY A CA 1
ATOM 1272 C C . GLY A 1 171 ? 11.449 2.744 -23.397 1.00 87.25 171 GLY A C 1
ATOM 1273 O O . GLY A 1 171 ? 11.821 3.206 -22.320 1.00 87.25 171 GLY A O 1
ATOM 1274 N N . LYS A 1 172 ? 10.204 2.939 -23.850 1.00 93.12 172 LYS A N 1
ATOM 1275 C CA . LYS A 1 172 ? 9.163 3.694 -23.133 1.00 93.12 172 LYS A CA 1
ATOM 1276 C C . LYS A 1 172 ? 8.096 2.769 -22.572 1.00 93.12 172 LYS A C 1
ATOM 1278 O O . LYS A 1 172 ? 7.718 1.799 -23.219 1.00 93.12 172 LYS A O 1
ATOM 1283 N N . VAL A 1 173 ? 7.581 3.084 -21.387 1.00 96.31 173 VAL A N 1
ATOM 1284 C CA . VAL A 1 173 ? 6.441 2.364 -20.802 1.00 96.31 173 VAL A CA 1
ATOM 1285 C C . VAL A 1 173 ? 5.246 2.445 -21.759 1.00 96.31 173 VAL A C 1
ATOM 1287 O O . VAL A 1 173 ? 4.873 3.536 -22.183 1.00 96.31 173 VAL A O 1
ATOM 1290 N N . ALA A 1 174 ? 4.681 1.292 -22.123 1.00 94.81 174 ALA A N 1
ATOM 1291 C CA . ALA A 1 174 ? 3.594 1.201 -23.098 1.00 94.81 174 ALA A CA 1
ATOM 1292 C C . ALA A 1 174 ? 2.255 1.691 -22.521 1.00 94.81 174 ALA A C 1
ATOM 1294 O O . ALA A 1 174 ? 1.501 2.370 -23.211 1.00 94.81 174 ALA A O 1
ATOM 1295 N N . ASP A 1 175 ? 1.995 1.372 -21.251 1.00 93.56 175 ASP A N 1
ATOM 1296 C CA . ASP A 1 175 ? 0.857 1.862 -20.475 1.00 93.56 175 ASP A CA 1
ATOM 1297 C C . ASP A 1 175 ? 1.320 2.216 -19.053 1.00 93.56 175 ASP A C 1
ATOM 1299 O O . ASP A 1 175 ? 1.751 1.357 -18.279 1.00 93.56 175 ASP A O 1
ATOM 1303 N N . ALA A 1 176 ? 1.271 3.509 -18.732 1.00 95.44 176 ALA A N 1
ATOM 1304 C CA . ALA A 1 176 ? 1.706 4.057 -17.452 1.00 95.44 176 ALA A CA 1
ATOM 1305 C C . ALA A 1 176 ? 0.547 4.291 -16.467 1.00 95.44 176 ALA A C 1
ATOM 1307 O O . ALA A 1 176 ? 0.776 4.863 -15.396 1.00 95.44 176 ALA A O 1
ATOM 1308 N N . GLU A 1 177 ? -0.688 3.882 -16.786 1.00 95.81 177 GLU A N 1
ATOM 1309 C CA . GLU A 1 177 ? -1.871 4.178 -15.969 1.00 95.81 177 GLU A CA 1
ATOM 1310 C C . GLU A 1 177 ? -1.713 3.650 -14.538 1.00 95.81 177 GLU A C 1
ATOM 1312 O O . GLU A 1 177 ? -1.885 4.393 -13.570 1.00 95.81 177 GLU A O 1
ATOM 1317 N N . ALA A 1 178 ? -1.308 2.387 -14.376 1.00 95.00 178 ALA A N 1
ATOM 1318 C CA . ALA A 1 178 ? -1.135 1.784 -13.055 1.00 95.00 178 ALA A CA 1
ATOM 1319 C C . ALA A 1 178 ? -0.006 2.443 -12.240 1.00 95.00 178 ALA A C 1
ATOM 1321 O O . ALA A 1 178 ? -0.153 2.625 -11.028 1.00 95.00 178 ALA A O 1
ATOM 1322 N N . LEU A 1 179 ? 1.092 2.843 -12.898 1.00 97.88 179 LEU A N 1
ATOM 1323 C CA . LEU A 1 179 ? 2.192 3.574 -12.257 1.00 97.88 179 LEU A CA 1
ATOM 1324 C C . LEU A 1 179 ? 1.717 4.945 -11.775 1.00 97.88 179 LEU A C 1
ATOM 1326 O O . LEU A 1 179 ? 1.931 5.308 -10.618 1.00 97.88 179 LEU A O 1
ATOM 1330 N N . THR A 1 180 ? 1.022 5.676 -12.647 1.00 97.75 180 THR A N 1
ATOM 1331 C CA . THR A 1 180 ? 0.452 6.995 -12.356 1.00 97.75 180 THR A CA 1
ATOM 1332 C C . THR A 1 180 ? -0.568 6.915 -11.227 1.00 97.75 180 THR A C 1
ATOM 1334 O O . THR A 1 180 ? -0.496 7.707 -10.293 1.00 97.75 180 THR A O 1
ATOM 1337 N N . ARG A 1 181 ? -1.469 5.924 -11.246 1.00 96.94 181 ARG A N 1
ATOM 1338 C CA . ARG A 1 181 ? -2.465 5.708 -10.187 1.00 96.94 181 ARG A CA 1
ATOM 1339 C C . ARG A 1 181 ? -1.808 5.446 -8.834 1.00 96.94 181 ARG A C 1
ATOM 1341 O O . ARG A 1 181 ? -2.211 6.047 -7.843 1.00 96.94 181 ARG A O 1
ATOM 1348 N N . PHE A 1 182 ? -0.787 4.587 -8.784 1.00 97.56 182 PHE A N 1
ATOM 1349 C CA . PHE A 1 182 ? -0.079 4.295 -7.536 1.00 97.56 182 PHE A CA 1
ATOM 1350 C C . PHE A 1 182 ? 0.662 5.527 -7.000 1.00 97.56 182 PHE A C 1
ATOM 1352 O O . PHE A 1 182 ? 0.482 5.904 -5.845 1.00 97.56 182 PHE A O 1
ATOM 1359 N N . ARG A 1 183 ? 1.460 6.194 -7.843 1.00 98.25 183 ARG A N 1
ATOM 1360 C CA . ARG A 1 183 ? 2.210 7.403 -7.460 1.00 98.25 183 ARG A CA 1
ATOM 1361 C C . ARG A 1 183 ? 1.278 8.543 -7.054 1.00 98.25 183 ARG A C 1
ATOM 1363 O O . ARG A 1 183 ? 1.521 9.200 -6.046 1.00 98.25 183 ARG A O 1
ATOM 1370 N N . GLY A 1 184 ? 0.191 8.730 -7.801 1.00 97.94 184 GLY A N 1
ATOM 1371 C CA . GLY A 1 184 ? -0.857 9.702 -7.513 1.00 97.94 184 GLY A CA 1
ATOM 1372 C C . GLY A 1 184 ? -1.524 9.443 -6.167 1.00 97.94 184 GLY A C 1
ATOM 1373 O O . GLY A 1 184 ? -1.703 10.383 -5.403 1.00 97.94 184 GLY A O 1
ATOM 1374 N N . ALA A 1 185 ? -1.800 8.181 -5.820 1.00 97.56 185 ALA A N 1
ATOM 1375 C CA . ALA A 1 185 ? -2.314 7.833 -4.499 1.00 97.56 185 ALA A CA 1
ATOM 1376 C C . ALA A 1 185 ? -1.328 8.211 -3.381 1.00 97.56 185 ALA A C 1
ATOM 1378 O O . ALA A 1 185 ? -1.727 8.878 -2.432 1.00 97.56 185 ALA A O 1
ATOM 1379 N N . LEU A 1 186 ? -0.039 7.869 -3.510 1.00 97.00 186 LEU A N 1
ATOM 1380 C CA . LEU A 1 186 ? 0.959 8.235 -2.494 1.00 97.00 186 LEU A CA 1
ATOM 1381 C C . LEU A 1 186 ? 1.099 9.757 -2.334 1.00 97.00 186 LEU A C 1
ATOM 1383 O O . LEU A 1 186 ? 1.238 10.241 -1.210 1.00 97.00 186 LEU A O 1
ATOM 1387 N N . ALA A 1 187 ? 1.062 10.503 -3.441 1.00 97.25 187 ALA A N 1
ATOM 1388 C CA . ALA A 1 187 ? 1.122 11.961 -3.426 1.00 97.25 187 ALA A CA 1
ATOM 1389 C C . ALA A 1 187 ? -0.135 12.574 -2.786 1.00 97.25 187 ALA A C 1
ATOM 1391 O O . ALA A 1 187 ? -0.020 13.441 -1.922 1.00 97.25 187 ALA A O 1
ATOM 1392 N N . PHE A 1 188 ? -1.325 12.089 -3.152 1.00 97.06 188 PHE A N 1
ATOM 1393 C CA . PHE A 1 188 ? -2.604 12.560 -2.613 1.00 97.06 188 PHE A CA 1
ATOM 1394 C C . PHE A 1 188 ? -2.717 12.308 -1.102 1.00 97.06 188 PHE A C 1
ATOM 1396 O O . PHE A 1 188 ? -3.123 13.178 -0.333 1.00 97.06 188 PHE A O 1
ATOM 1403 N N . GLU A 1 189 ? -2.249 11.149 -0.638 1.00 97.50 189 GLU A N 1
ATOM 1404 C CA . GLU A 1 189 ? -2.261 10.762 0.774 1.00 97.50 189 GLU A CA 1
ATOM 1405 C C . GLU A 1 189 ? -1.393 11.632 1.689 1.00 97.50 189 GLU A C 1
ATOM 1407 O O . GLU A 1 189 ? -1.576 11.593 2.913 1.00 97.50 189 GLU A O 1
ATOM 1412 N N . ARG A 1 190 ? -0.482 12.443 1.131 1.00 96.06 190 ARG A N 1
ATOM 1413 C CA . ARG A 1 190 ? 0.242 13.467 1.899 1.00 96.06 190 ARG A CA 1
ATOM 1414 C C . ARG A 1 190 ? -0.714 14.438 2.571 1.00 96.06 190 ARG A C 1
ATOM 1416 O O . ARG A 1 190 ? -0.583 14.666 3.771 1.00 96.06 190 ARG A O 1
ATOM 1423 N N . GLY A 1 191 ? -1.733 14.886 1.836 1.00 94.56 191 GLY A N 1
ATOM 1424 C CA . GLY A 1 191 ? -2.774 15.778 2.343 1.00 94.56 191 GLY A CA 1
ATOM 1425 C C . GLY A 1 191 ? -3.751 15.117 3.319 1.00 94.56 191 GLY A C 1
ATOM 1426 O O . GLY A 1 191 ? -4.494 15.824 3.999 1.00 94.56 191 GLY A O 1
ATOM 1427 N N . ILE A 1 192 ? -3.765 13.786 3.423 1.00 96.19 192 ILE A N 1
ATOM 1428 C CA . ILE A 1 192 ? -4.723 13.056 4.266 1.00 96.19 192 ILE A CA 1
ATOM 1429 C C . ILE A 1 192 ? -4.075 12.622 5.577 1.00 96.19 192 ILE A C 1
ATOM 1431 O O . ILE A 1 192 ? -4.586 12.925 6.653 1.00 96.19 192 ILE A O 1
ATOM 1435 N N . TRP A 1 193 ? -2.968 11.881 5.494 1.00 97.69 193 TRP A N 1
ATOM 1436 C CA . TRP A 1 193 ? -2.398 11.217 6.664 1.00 97.69 193 TRP A CA 1
ATOM 1437 C C . TRP A 1 193 ? -0.872 11.175 6.693 1.00 97.69 193 TRP A C 1
ATOM 1439 O O . TRP A 1 193 ? -0.312 11.207 7.787 1.00 97.69 193 TRP A O 1
ATOM 1449 N N . ARG A 1 194 ? -0.177 11.105 5.546 1.00 97.75 194 ARG A N 1
ATOM 1450 C CA . ARG A 1 194 ? 1.275 10.828 5.545 1.00 97.75 194 ARG A CA 1
ATOM 1451 C C . ARG A 1 194 ? 2.073 11.944 6.193 1.00 97.75 194 ARG A C 1
ATOM 1453 O O . ARG A 1 194 ? 2.905 11.650 7.045 1.00 97.75 194 ARG A O 1
ATOM 1460 N N . ASP A 1 195 ? 1.780 13.201 5.856 1.00 96.75 195 ASP A N 1
ATOM 1461 C CA . ASP A 1 195 ? 2.493 14.338 6.444 1.00 96.75 195 ASP A CA 1
ATOM 1462 C C . ASP A 1 195 ? 2.221 14.430 7.959 1.00 96.75 195 ASP A C 1
ATOM 1464 O O . ASP A 1 195 ? 3.145 14.656 8.738 1.00 96.75 195 ASP A O 1
ATOM 1468 N N . ALA A 1 196 ? 0.982 14.169 8.400 1.00 96.12 196 ALA A N 1
ATOM 1469 C CA . ALA A 1 196 ? 0.619 14.165 9.820 1.00 96.12 196 ALA A CA 1
ATOM 1470 C C . ALA A 1 196 ? 1.319 13.038 10.600 1.00 96.12 196 ALA A C 1
ATOM 1472 O O . ALA A 1 196 ? 1.882 13.277 11.667 1.00 96.12 196 ALA A O 1
ATOM 1473 N N . VAL A 1 197 ? 1.338 11.818 10.053 1.00 96.81 197 VAL A N 1
ATOM 1474 C CA . VAL A 1 197 ? 2.046 10.684 10.662 1.00 96.81 197 VAL A CA 1
ATOM 1475 C C . VAL A 1 197 ? 3.550 10.935 10.674 1.00 96.81 197 VAL A C 1
ATOM 1477 O O . VAL A 1 197 ? 4.191 10.713 11.697 1.00 96.81 197 VAL A O 1
ATOM 1480 N N . PHE A 1 198 ? 4.123 11.443 9.581 1.00 95.88 198 PHE A N 1
ATOM 1481 C CA . PHE A 1 198 ? 5.539 11.792 9.530 1.00 95.88 198 PHE A CA 1
ATOM 1482 C C . PHE A 1 198 ? 5.912 12.853 10.572 1.00 95.88 198 PHE A C 1
ATOM 1484 O O . PHE A 1 198 ? 6.937 12.707 11.235 1.00 95.88 198 PHE A O 1
ATOM 1491 N N . ALA A 1 199 ? 5.073 13.875 10.767 1.00 94.06 199 ALA A N 1
ATOM 1492 C CA . ALA A 1 199 ? 5.276 14.882 11.805 1.00 94.06 199 ALA A CA 1
ATOM 1493 C C . ALA A 1 199 ? 5.303 14.255 13.211 1.00 94.06 199 ALA A C 1
ATOM 1495 O O . ALA A 1 199 ? 6.228 14.521 13.975 1.00 94.06 199 ALA A O 1
ATOM 1496 N N . SER A 1 200 ? 4.376 13.345 13.529 1.00 91.69 200 SER A N 1
ATOM 1497 C CA . SER A 1 200 ? 4.392 12.622 14.811 1.00 91.69 200 SER A CA 1
ATOM 1498 C C . SER A 1 200 ? 5.617 11.714 14.974 1.00 91.69 200 SER A C 1
ATOM 1500 O O . SER A 1 200 ? 6.193 11.631 16.056 1.00 91.69 200 SER A O 1
ATOM 1502 N N . LEU A 1 201 ? 6.064 11.050 13.903 1.00 89.31 201 LEU A N 1
ATOM 1503 C CA . LEU A 1 201 ? 7.296 10.251 13.924 1.00 89.31 201 LEU A CA 1
ATOM 1504 C C . LEU A 1 201 ? 8.541 11.122 14.139 1.00 89.31 201 LEU A C 1
ATOM 1506 O O . LEU A 1 201 ? 9.512 10.671 14.745 1.00 89.31 201 LEU A O 1
ATOM 1510 N N . HIS A 1 202 ? 8.522 12.363 13.653 1.00 83.81 202 HIS A N 1
ATOM 1511 C CA . HIS A 1 202 ? 9.613 13.312 13.831 1.00 83.81 202 HIS A CA 1
ATOM 1512 C C . HIS A 1 202 ? 9.783 13.735 15.299 1.00 83.81 202 HIS A C 1
ATOM 1514 O O . HIS A 1 202 ? 10.912 13.871 15.767 1.00 83.81 202 HIS A O 1
ATOM 1520 N N . GLU A 1 203 ? 8.690 13.864 16.052 1.00 84.44 203 GLU A N 1
ATOM 1521 C CA . GLU A 1 203 ? 8.737 14.131 17.498 1.00 84.44 203 GLU A CA 1
ATOM 1522 C C . GLU A 1 203 ? 9.382 12.970 18.279 1.00 84.44 203 GLU A C 1
ATOM 1524 O O . GLU A 1 203 ? 10.087 13.195 19.260 1.00 84.44 203 GLU A O 1
ATOM 1529 N N . ALA A 1 204 ? 9.226 11.734 17.790 1.00 81.88 204 ALA A N 1
ATOM 1530 C CA . ALA A 1 204 ? 9.824 10.514 18.340 1.00 81.88 204 ALA A CA 1
ATOM 1531 C C . ALA A 1 204 ? 11.097 10.052 17.589 1.00 81.88 204 ALA A C 1
ATOM 1533 O O . ALA A 1 204 ? 11.456 8.871 17.610 1.00 81.88 204 ALA A O 1
ATOM 1534 N N . ALA A 1 205 ? 11.789 10.961 16.890 1.00 80.31 205 ALA A N 1
ATOM 1535 C CA . ALA A 1 205 ? 12.786 10.584 15.886 1.00 80.31 205 ALA A CA 1
ATOM 1536 C C . ALA A 1 205 ? 14.004 9.814 16.420 1.00 80.31 205 ALA A C 1
ATOM 1538 O O . ALA A 1 205 ? 14.620 9.084 15.648 1.00 80.31 205 ALA A O 1
ATOM 1539 N N . ALA A 1 206 ? 14.394 9.978 17.690 1.00 81.00 206 ALA A N 1
ATOM 1540 C CA . ALA A 1 206 ? 15.575 9.304 18.238 1.00 81.00 206 ALA A CA 1
ATOM 1541 C C . ALA A 1 206 ? 15.408 7.772 18.231 1.00 81.00 206 ALA A C 1
ATOM 1543 O O . ALA A 1 206 ? 16.164 7.081 17.548 1.00 81.00 206 ALA A O 1
ATOM 1544 N N . ASP A 1 207 ? 14.366 7.262 18.892 1.00 82.88 207 ASP A N 1
ATOM 1545 C CA . ASP A 1 207 ? 14.093 5.822 18.988 1.00 82.88 207 ASP A CA 1
ATOM 1546 C C . ASP A 1 207 ? 13.791 5.206 17.616 1.00 82.88 207 ASP A C 1
ATOM 1548 O O . ASP A 1 207 ? 14.251 4.109 17.282 1.00 82.88 207 ASP A O 1
ATOM 1552 N N . LEU A 1 208 ? 13.047 5.937 16.779 1.00 83.25 208 LEU A N 1
ATOM 1553 C CA . LEU A 1 208 ? 12.700 5.474 15.441 1.00 83.25 208 LEU A CA 1
ATOM 1554 C C . LEU A 1 208 ? 13.928 5.382 14.529 1.00 83.25 208 LEU A C 1
ATOM 1556 O O . LEU A 1 208 ? 14.051 4.426 13.764 1.00 83.25 208 LEU A O 1
ATOM 1560 N N . ARG A 1 209 ? 14.849 6.348 14.604 1.00 82.69 209 ARG A N 1
ATOM 1561 C CA . ARG A 1 209 ? 16.079 6.336 13.804 1.00 82.69 209 ARG A CA 1
ATOM 1562 C C . ARG A 1 209 ? 16.921 5.107 14.122 1.00 82.69 209 ARG A C 1
ATOM 1564 O O . ARG A 1 209 ? 17.382 4.452 13.191 1.00 82.69 209 ARG A O 1
ATOM 1571 N N . ASP A 1 210 ? 17.073 4.766 15.397 1.00 84.38 210 ASP A N 1
ATOM 1572 C CA . ASP A 1 210 ? 17.835 3.590 15.820 1.00 84.38 210 ASP A CA 1
ATOM 1573 C C . ASP A 1 210 ? 17.184 2.285 15.352 1.00 84.38 210 ASP A C 1
ATOM 1575 O O . ASP A 1 210 ? 17.880 1.364 14.914 1.00 84.38 210 ASP A O 1
ATOM 1579 N N . ALA A 1 211 ? 15.851 2.203 15.386 1.00 86.94 211 ALA A N 1
ATOM 1580 C CA . ALA A 1 211 ? 15.120 1.061 14.847 1.00 86.94 211 ALA A CA 1
ATOM 1581 C C . ALA A 1 211 ? 15.302 0.939 13.323 1.00 86.94 211 ALA A C 1
ATOM 1583 O O . ALA A 1 211 ? 15.634 -0.136 12.821 1.00 86.94 211 ALA A O 1
ATOM 1584 N N . LEU A 1 212 ? 15.165 2.047 12.590 1.00 85.81 212 LEU A N 1
ATOM 1585 C CA . LEU A 1 212 ? 15.347 2.093 11.138 1.00 85.81 212 LEU A CA 1
ATOM 1586 C C . LEU A 1 212 ? 16.806 1.860 10.709 1.00 85.81 212 LEU A C 1
ATOM 1588 O O . LEU A 1 212 ? 17.051 1.356 9.614 1.00 85.81 212 LEU A O 1
ATOM 1592 N N . ALA A 1 213 ? 17.789 2.212 11.541 1.00 84.56 213 ALA A N 1
ATOM 1593 C CA . ALA A 1 213 ? 19.210 1.964 11.289 1.00 84.56 213 ALA A CA 1
ATOM 1594 C C . ALA A 1 213 ? 19.561 0.469 11.272 1.00 84.56 213 ALA A C 1
ATOM 1596 O O . ALA A 1 213 ? 20.514 0.075 10.604 1.00 84.56 213 ALA A O 1
ATOM 159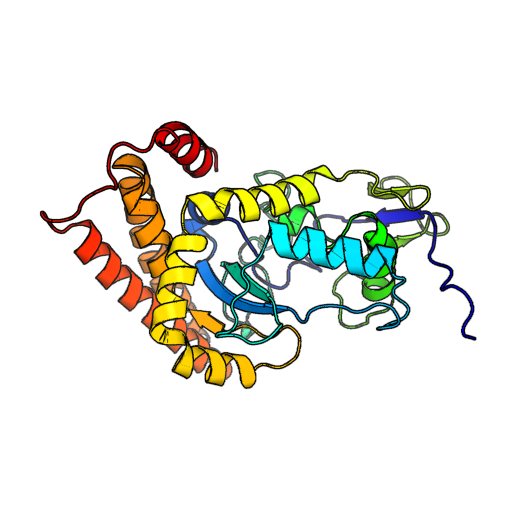7 N N . ARG A 1 214 ? 18.783 -0.358 11.982 1.00 86.38 214 ARG A N 1
ATOM 1598 C CA . ARG A 1 214 ? 18.987 -1.812 12.091 1.00 86.38 214 ARG A CA 1
ATOM 1599 C C . ARG A 1 214 ? 18.343 -2.607 10.956 1.00 86.38 214 ARG A C 1
ATOM 1601 O O . ARG A 1 214 ? 18.560 -3.813 10.869 1.00 86.38 214 ARG A O 1
ATOM 1608 N N . LEU A 1 215 ? 17.541 -1.961 10.112 1.00 84.88 215 LEU A N 1
ATOM 1609 C CA . LEU A 1 215 ? 16.912 -2.610 8.968 1.00 84.88 215 LEU A CA 1
ATOM 1610 C C . LEU A 1 215 ? 17.939 -2.868 7.860 1.00 84.88 215 LEU A C 1
ATOM 1612 O O . LEU A 1 215 ? 18.777 -2.018 7.560 1.00 84.88 215 LEU A O 1
ATOM 1616 N N . GLY A 1 216 ? 17.848 -4.040 7.228 1.00 77.56 216 GLY A N 1
ATOM 1617 C CA . GLY A 1 216 ? 18.574 -4.322 5.990 1.00 77.56 216 GLY A CA 1
ATOM 1618 C C . GLY A 1 216 ? 18.048 -3.495 4.811 1.00 77.56 216 GLY A C 1
ATOM 1619 O O . GLY A 1 216 ? 17.015 -2.830 4.911 1.00 77.56 216 GLY A O 1
ATOM 1620 N N . ALA A 1 217 ? 18.742 -3.560 3.672 1.00 73.88 217 ALA A N 1
ATOM 1621 C CA . ALA A 1 217 ? 18.282 -2.928 2.435 1.00 73.88 217 ALA A CA 1
ATOM 1622 C C . ALA A 1 217 ? 16.863 -3.407 2.071 1.00 73.88 217 ALA A C 1
ATOM 1624 O O . ALA A 1 217 ? 16.603 -4.609 2.045 1.00 73.88 217 ALA A O 1
ATOM 1625 N N . GLY A 1 218 ? 15.943 -2.468 1.827 1.00 73.06 218 GLY A N 1
ATOM 1626 C CA . GLY A 1 218 ? 14.533 -2.768 1.542 1.00 73.06 218 GLY A CA 1
ATOM 1627 C C . GLY A 1 218 ? 13.695 -3.198 2.757 1.00 73.06 218 GLY A C 1
ATOM 1628 O O . GLY A 1 218 ? 12.514 -3.506 2.605 1.00 73.06 218 GLY A O 1
ATOM 1629 N N . GLY A 1 219 ? 14.274 -3.220 3.962 1.00 86.69 219 GLY A N 1
ATOM 1630 C CA . GLY A 1 219 ? 13.545 -3.503 5.194 1.00 86.69 219 GLY A CA 1
ATOM 1631 C C . GLY A 1 219 ? 12.616 -2.359 5.606 1.00 86.69 219 GLY A C 1
ATOM 1632 O O . GLY A 1 219 ? 12.855 -1.190 5.295 1.00 86.69 219 GLY A O 1
ATOM 1633 N N . HIS A 1 220 ? 11.571 -2.696 6.357 1.00 92.38 220 HIS A N 1
ATOM 1634 C CA . HIS A 1 220 ? 10.638 -1.740 6.948 1.00 92.38 220 HIS A CA 1
ATOM 1635 C C . HIS A 1 220 ? 10.219 -2.187 8.352 1.00 92.38 220 HIS A C 1
ATOM 1637 O O . HIS A 1 220 ? 10.262 -3.372 8.682 1.00 92.38 220 HIS A O 1
ATOM 1643 N N . LEU A 1 221 ? 9.810 -1.226 9.178 1.00 93.50 221 LEU A N 1
ATOM 1644 C CA . LEU A 1 221 ? 9.063 -1.480 10.404 1.00 93.50 221 LEU A CA 1
ATOM 1645 C C . LEU A 1 221 ? 7.583 -1.600 10.059 1.00 93.50 221 LEU A C 1
ATOM 1647 O O . LEU A 1 221 ? 7.064 -0.794 9.290 1.00 93.50 221 LEU A O 1
ATOM 1651 N N . THR A 1 222 ? 6.909 -2.564 10.672 1.00 94.12 222 THR A N 1
ATOM 1652 C CA . THR A 1 222 ? 5.474 -2.790 10.497 1.00 94.12 222 THR A CA 1
ATOM 1653 C C . THR A 1 222 ? 4.754 -2.406 11.781 1.00 94.12 222 THR A C 1
ATOM 1655 O O . THR A 1 222 ? 5.041 -2.947 12.847 1.00 94.12 222 THR A O 1
ATOM 1658 N N . VAL A 1 223 ? 3.829 -1.451 11.689 1.00 95.69 223 VAL A N 1
ATOM 1659 C CA . VAL A 1 223 ? 3.023 -0.971 12.821 1.00 95.69 223 VAL A CA 1
ATOM 1660 C C . VAL A 1 223 ? 1.538 -0.926 12.456 1.00 95.69 223 VAL A C 1
ATOM 1662 O O . VAL A 1 223 ? 1.166 -1.031 11.285 1.00 95.69 223 VAL A O 1
ATOM 1665 N N . SER A 1 224 ? 0.673 -0.775 13.464 1.00 97.75 224 SER A N 1
ATOM 1666 C CA . SER A 1 224 ? -0.772 -0.631 13.244 1.00 97.75 224 SER A CA 1
ATOM 1667 C C . SER A 1 224 ? -1.064 0.559 12.329 1.00 97.75 224 SER A C 1
ATOM 1669 O O . SER A 1 224 ? -0.423 1.604 12.437 1.00 97.75 224 SER A O 1
ATOM 1671 N N . LEU A 1 225 ? -2.086 0.429 11.478 1.00 97.75 225 LEU A N 1
ATOM 1672 C CA . LEU A 1 225 ? -2.571 1.526 10.638 1.00 97.75 225 LEU A CA 1
ATOM 1673 C C . LEU A 1 225 ? -3.255 2.652 11.439 1.00 97.75 225 LEU A C 1
ATOM 1675 O O . LEU A 1 225 ? -3.565 3.701 10.878 1.00 97.75 225 LEU A O 1
ATOM 1679 N N . ALA A 1 226 ? -3.506 2.456 12.739 1.00 98.31 226 ALA A N 1
ATOM 1680 C CA . ALA A 1 226 ? -4.249 3.397 13.574 1.00 98.31 226 ALA A CA 1
ATOM 1681 C C . ALA A 1 226 ? -3.810 4.873 13.419 1.00 98.31 226 ALA A C 1
ATOM 1683 O O . ALA A 1 226 ? -4.694 5.699 13.205 1.00 98.31 226 ALA A O 1
ATOM 1684 N N . PRO A 1 227 ? -2.512 5.250 13.411 1.00 97.81 227 PRO A N 1
ATOM 1685 C CA . PRO A 1 227 ? -2.112 6.651 13.231 1.00 97.81 227 PRO A CA 1
ATOM 1686 C C . PRO A 1 227 ? -2.607 7.272 11.917 1.00 97.81 227 PRO A C 1
ATOM 1688 O O . PRO A 1 227 ? -3.056 8.418 11.908 1.00 97.81 227 PRO A O 1
ATOM 1691 N N . ALA A 1 228 ? -2.587 6.508 10.820 1.00 98.31 228 ALA A N 1
ATOM 1692 C CA . ALA A 1 228 ? -3.072 6.975 9.525 1.00 98.31 228 ALA A CA 1
ATOM 1693 C C . ALA A 1 228 ? -4.596 7.182 9.534 1.00 98.31 228 ALA A C 1
ATOM 1695 O O . ALA A 1 228 ? -5.086 8.204 9.056 1.00 98.31 228 ALA A O 1
ATOM 1696 N N . LEU A 1 229 ? -5.342 6.255 10.145 1.00 98.56 229 LEU A N 1
ATOM 1697 C CA . LEU A 1 229 ? -6.801 6.356 10.285 1.00 98.56 229 LEU A CA 1
ATOM 1698 C C . LEU A 1 229 ? -7.210 7.529 11.178 1.00 98.56 229 LEU A C 1
ATOM 1700 O O . LEU A 1 229 ? -8.177 8.223 10.872 1.00 98.56 229 LEU A O 1
ATOM 1704 N N . MET A 1 230 ? -6.464 7.773 12.256 1.00 98.06 230 MET A N 1
ATOM 1705 C CA . MET A 1 230 ? -6.699 8.901 13.157 1.00 98.06 230 MET A CA 1
ATOM 1706 C C . MET A 1 230 ? -6.478 10.238 12.444 1.00 98.06 230 MET A C 1
ATOM 1708 O O . MET A 1 230 ? -7.286 11.150 12.609 1.00 98.06 230 MET A O 1
ATOM 1712 N N . ALA A 1 231 ? -5.431 10.351 11.621 1.00 97.31 231 ALA A N 1
ATOM 1713 C CA . ALA A 1 231 ? -5.201 11.537 10.801 1.00 97.31 231 ALA A CA 1
ATOM 1714 C C . ALA A 1 231 ? -6.314 11.730 9.754 1.00 97.31 231 ALA A C 1
ATOM 1716 O O . ALA A 1 231 ? -6.908 12.804 9.684 1.00 97.31 231 ALA A O 1
ATOM 1717 N N . ALA A 1 232 ? -6.685 10.674 9.023 1.00 97.50 232 ALA A N 1
ATOM 1718 C CA . ALA A 1 232 ? -7.766 10.731 8.038 1.00 97.50 232 ALA A CA 1
ATOM 1719 C C . ALA A 1 232 ? -9.125 11.101 8.667 1.00 97.50 232 ALA A C 1
ATOM 1721 O O . ALA A 1 232 ? -9.876 11.905 8.118 1.00 97.50 232 ALA A O 1
ATOM 1722 N N . ALA A 1 233 ? -9.432 10.592 9.863 1.00 97.44 233 ALA A N 1
ATOM 1723 C CA . ALA A 1 233 ? -10.677 10.889 10.575 1.00 97.44 233 ALA A CA 1
ATOM 1724 C C . ALA A 1 233 ? -10.806 12.361 11.021 1.00 97.44 233 ALA A C 1
ATOM 1726 O O . ALA A 1 233 ? -11.905 12.819 11.357 1.00 97.44 233 ALA A O 1
ATOM 1727 N N . ARG A 1 234 ? -9.705 13.126 11.036 1.00 96.12 234 ARG A N 1
ATOM 1728 C CA . ARG A 1 234 ? -9.739 14.569 11.317 1.00 96.12 234 ARG A CA 1
ATOM 1729 C C . ARG A 1 234 ? -10.189 15.398 10.121 1.00 96.12 234 ARG A C 1
ATOM 1731 O O . ARG A 1 234 ? -10.625 16.521 10.337 1.00 96.12 234 ARG A O 1
ATOM 1738 N N . VAL A 1 235 ? -10.149 14.859 8.900 1.00 95.50 235 VAL A N 1
ATOM 1739 C CA . VAL A 1 235 ? -10.524 15.601 7.685 1.00 95.50 235 VAL A CA 1
ATOM 1740 C C . VAL A 1 235 ? -11.989 16.035 7.729 1.00 95.50 235 VAL A C 1
ATOM 1742 O O . VAL A 1 235 ? -12.296 17.199 7.488 1.00 95.50 235 VAL A O 1
ATOM 1745 N N . SER A 1 236 ? -12.894 15.109 8.053 1.00 95.19 236 SER A N 1
ATOM 1746 C CA . SER A 1 236 ? -14.331 15.378 8.105 1.00 95.19 236 SER A CA 1
ATOM 1747 C C . SER A 1 236 ? -15.098 14.319 8.897 1.00 95.19 236 SER A C 1
ATOM 1749 O O . SER A 1 236 ? -14.564 13.256 9.235 1.00 95.19 236 SER A O 1
ATOM 1751 N N . ALA A 1 237 ? -16.380 14.589 9.164 1.00 94.38 237 ALA A N 1
ATOM 1752 C CA . ALA A 1 237 ? -17.284 13.624 9.789 1.00 94.38 237 ALA A CA 1
ATOM 1753 C C . ALA A 1 237 ? -17.411 12.342 8.955 1.00 94.38 237 ALA A C 1
ATOM 1755 O O . ALA A 1 237 ? -17.329 11.244 9.504 1.00 94.38 237 ALA A O 1
ATOM 1756 N N . ARG A 1 238 ? -17.511 12.474 7.627 1.00 95.62 238 ARG A N 1
ATOM 1757 C CA . ARG A 1 238 ? -17.601 11.327 6.724 1.00 95.62 238 ARG A CA 1
ATOM 1758 C C . ARG A 1 238 ? -16.320 10.493 6.724 1.00 95.62 238 ARG A C 1
ATOM 1760 O O . ARG A 1 238 ? -16.393 9.269 6.787 1.00 95.62 238 ARG A O 1
ATOM 1767 N N . CYS A 1 239 ? -15.148 11.129 6.718 1.00 96.88 239 CYS A N 1
ATOM 1768 C CA . CYS A 1 239 ? -13.878 10.405 6.821 1.00 96.88 239 CYS A CA 1
ATOM 1769 C C . CYS A 1 239 ? -13.774 9.640 8.148 1.00 96.88 239 CYS A C 1
ATOM 1771 O O . CYS A 1 239 ? -13.334 8.493 8.169 1.00 96.88 239 CYS A O 1
ATOM 1773 N N . ARG A 1 240 ? -14.240 10.233 9.257 1.00 97.06 240 ARG A N 1
ATOM 1774 C CA . ARG A 1 240 ? -14.324 9.542 10.552 1.00 97.06 240 ARG A CA 1
ATOM 1775 C C . ARG A 1 240 ? -15.228 8.314 10.494 1.00 97.06 240 ARG A C 1
ATOM 1777 O O . ARG A 1 240 ? -14.833 7.280 11.021 1.00 97.06 240 ARG A O 1
ATOM 1784 N N . GLU A 1 241 ? -16.402 8.402 9.873 1.00 97.00 241 GLU A N 1
ATOM 1785 C CA . GLU A 1 241 ? -17.298 7.247 9.699 1.00 97.00 241 GLU A CA 1
ATOM 1786 C C . GLU A 1 241 ? -16.621 6.109 8.928 1.00 97.00 241 GLU A C 1
ATOM 1788 O O . GLU A 1 241 ? -16.673 4.961 9.368 1.00 97.00 241 GLU A O 1
ATOM 1793 N N . LEU A 1 242 ? -15.944 6.429 7.818 1.00 97.81 242 LEU A N 1
ATOM 1794 C CA . LEU A 1 242 ? -15.199 5.449 7.021 1.00 97.81 242 LEU A CA 1
ATOM 1795 C C . LEU A 1 242 ? -14.082 4.787 7.840 1.00 97.81 242 LEU A C 1
ATOM 1797 O O . LEU A 1 242 ? -13.963 3.562 7.843 1.00 97.81 242 LEU A O 1
ATOM 1801 N N . CYS A 1 243 ? -13.303 5.577 8.587 1.00 98.31 243 CYS A N 1
ATOM 1802 C CA . CYS A 1 243 ? -12.260 5.054 9.467 1.00 98.31 243 CYS A CA 1
ATOM 1803 C C . CYS A 1 243 ? -12.832 4.152 10.567 1.00 98.31 243 CYS A C 1
ATOM 1805 O O . CYS A 1 243 ? -12.263 3.099 10.837 1.00 98.31 243 CYS A O 1
ATOM 1807 N N . VAL A 1 244 ? -13.950 4.536 11.190 1.00 98.31 244 VAL A N 1
ATOM 1808 C CA . VAL A 1 244 ? -14.619 3.730 12.223 1.00 98.31 244 VAL A CA 1
ATOM 1809 C C . VAL A 1 244 ? -15.099 2.395 11.654 1.00 98.31 244 VAL A C 1
ATOM 1811 O O . VAL A 1 244 ? -14.795 1.356 12.234 1.00 98.31 244 VAL A O 1
ATOM 1814 N N . ALA A 1 245 ? -15.778 2.408 10.506 1.00 98.12 245 ALA A N 1
ATOM 1815 C CA . ALA A 1 245 ? -16.248 1.185 9.859 1.00 98.12 245 ALA A CA 1
ATOM 1816 C C . ALA A 1 245 ? -15.084 0.248 9.500 1.00 98.12 245 ALA A C 1
ATOM 1818 O 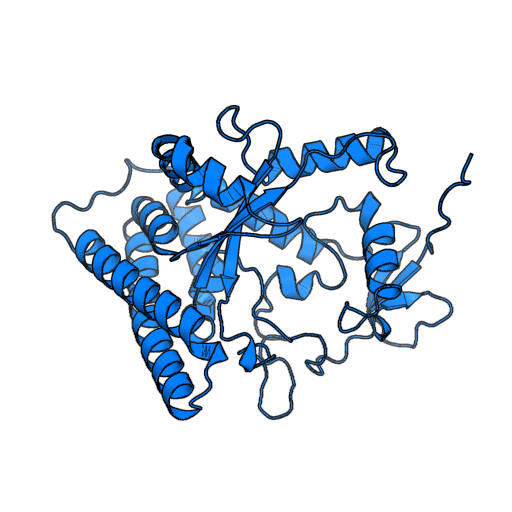O . ALA A 1 245 ? -15.144 -0.956 9.746 1.00 98.12 245 ALA A O 1
ATOM 1819 N N . TYR A 1 246 ? -13.986 0.802 8.980 1.00 98.44 246 TYR A N 1
ATOM 1820 C CA . TYR A 1 246 ? -12.785 0.025 8.698 1.00 98.44 246 TYR A CA 1
ATOM 1821 C C . TYR A 1 246 ? -12.157 -0.561 9.965 1.00 98.44 246 TYR A C 1
ATOM 1823 O O . TYR A 1 246 ? -11.803 -1.734 9.972 1.00 98.44 246 TYR A O 1
ATOM 1831 N N . ILE A 1 247 ? -12.047 0.215 11.048 1.00 98.75 247 ILE A N 1
ATOM 1832 C CA . ILE A 1 247 ? -11.533 -0.266 12.340 1.00 98.75 247 ILE A CA 1
ATOM 1833 C C . ILE A 1 247 ? -12.342 -1.470 12.835 1.00 98.75 247 ILE A C 1
ATOM 1835 O O . ILE A 1 247 ? -11.752 -2.490 13.198 1.00 98.75 247 ILE A O 1
ATOM 1839 N N . ASP A 1 248 ? -13.671 -1.369 12.800 1.00 98.50 248 ASP A N 1
ATOM 1840 C CA . ASP A 1 248 ? -14.564 -2.442 13.239 1.00 98.50 248 ASP A CA 1
ATOM 1841 C C . ASP A 1 248 ? -14.357 -3.708 12.369 1.00 98.50 248 ASP A C 1
ATOM 1843 O O . ASP A 1 248 ? -14.195 -4.814 12.898 1.00 98.50 248 ASP A O 1
ATOM 1847 N N . ASN A 1 249 ? -14.224 -3.549 11.045 1.00 98.31 249 ASN A N 1
ATOM 1848 C CA . ASN A 1 249 ? -13.909 -4.648 10.120 1.00 98.31 249 ASN A CA 1
ATOM 1849 C C . ASN A 1 249 ? -12.540 -5.291 10.392 1.00 98.31 249 ASN A C 1
ATOM 1851 O O . ASN A 1 249 ? -12.407 -6.517 10.348 1.00 98.31 249 ASN A O 1
ATOM 1855 N N . GLN A 1 250 ? -11.518 -4.485 10.684 1.00 98.69 250 GLN A N 1
ATOM 1856 C CA . GLN A 1 250 ? -10.161 -4.965 10.936 1.00 98.69 250 GLN A CA 1
ATOM 1857 C C . GLN A 1 250 ? -10.053 -5.749 12.237 1.00 98.69 250 GLN A C 1
ATOM 1859 O O . GLN A 1 250 ? -9.375 -6.774 12.254 1.00 98.69 250 GLN A O 1
ATOM 1864 N N . ILE A 1 251 ? -10.731 -5.318 13.305 1.00 98.69 251 ILE A N 1
ATOM 1865 C CA . ILE A 1 251 ? -10.782 -6.075 14.563 1.00 98.69 251 ILE A CA 1
ATOM 1866 C C . ILE A 1 251 ? -11.352 -7.472 14.290 1.00 98.69 251 ILE A C 1
ATOM 1868 O O . ILE A 1 251 ? -10.692 -8.470 14.584 1.00 98.69 251 ILE A O 1
ATOM 1872 N N . ALA A 1 252 ? -12.505 -7.548 13.620 1.00 98.56 252 ALA A N 1
ATOM 1873 C CA . ALA A 1 252 ? -13.143 -8.822 13.301 1.00 98.56 252 ALA A CA 1
ATOM 1874 C C . ALA A 1 252 ? -12.288 -9.701 12.366 1.00 98.56 252 ALA A C 1
ATOM 1876 O O . ALA A 1 252 ? -12.224 -10.922 12.532 1.00 98.56 252 ALA A O 1
ATOM 1877 N N . LEU A 1 253 ? -11.627 -9.109 11.364 1.00 98.50 253 LEU A N 1
ATOM 1878 C CA . LEU A 1 253 ? -10.737 -9.843 10.461 1.00 98.50 253 LEU A CA 1
ATOM 1879 C C . LEU A 1 253 ? -9.516 -10.393 11.205 1.00 98.50 253 LEU A C 1
ATOM 1881 O O . LEU A 1 253 ? -9.172 -11.565 11.034 1.00 98.50 253 LEU A O 1
ATOM 1885 N N . ILE A 1 254 ? -8.880 -9.580 12.049 1.00 98.62 254 ILE A N 1
ATOM 1886 C CA . ILE A 1 254 ? -7.730 -9.989 12.858 1.00 98.62 254 ILE A CA 1
ATOM 1887 C C . ILE A 1 254 ? -8.099 -11.154 13.774 1.00 98.62 254 ILE A C 1
ATOM 1889 O O . ILE A 1 254 ? -7.353 -12.130 13.826 1.00 98.62 254 ILE A O 1
ATOM 1893 N N . GLU A 1 255 ? -9.243 -11.088 14.456 1.00 98.50 255 GLU A N 1
ATOM 1894 C CA . GLU A 1 255 ? -9.720 -12.163 15.331 1.00 98.50 255 GLU A CA 1
ATOM 1895 C C . GLU A 1 255 ? -9.822 -13.496 14.581 1.00 98.50 255 GLU A C 1
ATOM 1897 O O . GLU A 1 255 ? -9.196 -14.477 14.992 1.00 98.50 255 GLU A O 1
ATOM 1902 N N . ARG A 1 256 ? -10.502 -13.511 13.425 1.00 98.12 256 ARG A N 1
ATOM 1903 C CA . ARG A 1 256 ? -10.615 -14.711 12.575 1.00 98.12 256 ARG A CA 1
ATOM 1904 C C . ARG A 1 256 ? -9.254 -15.212 12.089 1.00 98.12 256 ARG A C 1
ATOM 1906 O O . ARG A 1 256 ? -9.001 -16.416 12.049 1.00 98.12 256 ARG A O 1
ATOM 1913 N N . THR A 1 257 ? -8.363 -14.295 11.720 1.00 97.38 257 THR A N 1
ATOM 1914 C CA . THR A 1 257 ? -7.035 -14.628 11.178 1.00 97.38 257 THR A CA 1
ATOM 1915 C C . THR A 1 257 ? -6.148 -15.251 12.259 1.00 97.38 257 THR A C 1
ATOM 1917 O O . THR A 1 257 ? -5.475 -16.258 12.020 1.00 97.38 257 THR A O 1
ATOM 1920 N N . VAL A 1 258 ? -6.193 -14.703 13.476 1.00 98.12 258 VAL A N 1
ATOM 1921 C CA . VAL A 1 258 ? -5.495 -15.236 14.649 1.00 98.12 258 VAL A CA 1
ATOM 1922 C C . VAL A 1 258 ? -6.068 -16.591 15.057 1.00 98.12 258 VAL A C 1
ATOM 1924 O O . VAL A 1 258 ? -5.294 -17.506 15.333 1.00 98.12 258 VAL A O 1
ATOM 1927 N N . GLU A 1 259 ? -7.390 -16.760 15.069 1.00 98.12 259 GLU A N 1
ATOM 1928 C CA . GLU A 1 259 ? -8.026 -18.050 15.357 1.00 98.12 259 GLU A CA 1
ATOM 1929 C C . GLU A 1 259 ? -7.551 -19.134 14.378 1.00 98.12 259 GLU A C 1
ATOM 1931 O O . GLU A 1 259 ? -7.083 -20.198 14.799 1.00 98.12 259 GLU A O 1
ATOM 1936 N N . ALA A 1 260 ? -7.552 -18.826 13.077 1.00 96.31 260 ALA A N 1
ATOM 1937 C CA . ALA A 1 260 ? -7.034 -19.723 12.052 1.00 96.31 260 ALA A CA 1
ATOM 1938 C C . ALA A 1 260 ? -5.547 -20.061 12.275 1.00 96.31 260 ALA A C 1
ATOM 1940 O O . ALA A 1 260 ? -5.142 -21.213 12.108 1.00 96.31 260 ALA A O 1
ATOM 1941 N N . ALA A 1 261 ? -4.721 -19.096 12.692 1.00 96.69 261 ALA A N 1
ATOM 1942 C CA . ALA A 1 261 ? -3.309 -19.333 12.997 1.00 96.69 261 ALA A CA 1
ATOM 1943 C C . ALA A 1 261 ? -3.096 -20.255 14.201 1.00 96.69 261 ALA A C 1
ATOM 1945 O O . ALA A 1 261 ? -2.273 -21.175 14.154 1.00 96.69 261 ALA A O 1
ATOM 1946 N N . LEU A 1 262 ? -3.879 -20.066 15.264 1.00 96.88 262 LEU A N 1
ATOM 1947 C CA . LEU A 1 262 ? -3.842 -20.938 16.436 1.00 96.88 262 LEU A CA 1
ATOM 1948 C C . LEU A 1 262 ? -4.250 -22.373 16.083 1.00 96.88 262 LEU A C 1
ATOM 1950 O O . LEU A 1 262 ? -3.636 -23.317 16.583 1.00 96.88 262 LEU A O 1
ATOM 1954 N N . ALA A 1 263 ? -5.222 -22.546 15.182 1.00 97.12 263 ALA A N 1
ATOM 1955 C CA . ALA A 1 263 ? -5.627 -23.858 14.687 1.00 97.12 263 ALA A CA 1
ATOM 1956 C C . ALA A 1 263 ? -4.511 -24.564 13.891 1.00 97.12 263 ALA A C 1
ATOM 1958 O O . ALA A 1 263 ? -4.332 -25.773 14.039 1.00 97.12 263 ALA A O 1
ATOM 1959 N N . ARG A 1 264 ? -3.708 -23.821 13.110 1.00 95.12 264 ARG A N 1
ATOM 1960 C CA . ARG A 1 264 ? -2.553 -24.364 12.362 1.00 95.12 264 ARG A CA 1
ATOM 1961 C C . ARG A 1 264 ? -1.385 -24.796 13.256 1.00 95.12 264 ARG A C 1
ATOM 1963 O O . ARG A 1 264 ? -0.587 -25.631 12.840 1.00 95.12 264 ARG A O 1
ATOM 1970 N N . ARG A 1 265 ? -1.271 -24.238 14.470 1.00 94.19 265 ARG A N 1
ATOM 1971 C CA . ARG A 1 265 ? -0.256 -24.582 15.492 1.00 94.19 265 ARG A CA 1
ATOM 1972 C C . ARG A 1 265 ? 1.199 -24.481 15.018 1.00 94.19 265 ARG A C 1
ATOM 1974 O O . ARG A 1 265 ? 2.058 -25.227 15.494 1.00 94.19 265 ARG A O 1
ATOM 1981 N N . ARG A 1 266 ? 1.510 -23.551 14.113 1.00 94.81 266 ARG A N 1
ATOM 1982 C CA . ARG A 1 266 ? 2.892 -23.355 13.667 1.00 94.81 266 ARG A CA 1
ATOM 1983 C C . ARG A 1 266 ? 3.659 -22.415 14.599 1.00 94.81 266 ARG A C 1
ATOM 1985 O O . ARG A 1 266 ? 3.123 -21.425 15.093 1.00 94.81 266 ARG A O 1
ATOM 1992 N N . LEU A 1 267 ? 4.923 -22.736 14.878 1.00 93.62 267 LEU A N 1
ATOM 1993 C CA . LEU A 1 267 ? 5.759 -21.936 15.784 1.00 93.62 267 LEU A CA 1
ATOM 1994 C C . LEU A 1 267 ? 6.204 -20.610 15.152 1.00 93.62 267 LEU A C 1
ATOM 1996 O O . LEU A 1 267 ? 6.337 -19.616 15.867 1.00 93.62 267 LEU A O 1
ATOM 2000 N N . ASP A 1 268 ? 6.399 -20.602 13.835 1.00 94.56 268 ASP A N 1
ATOM 2001 C CA . ASP A 1 268 ? 6.754 -19.430 13.028 1.00 94.56 268 ASP A CA 1
ATOM 2002 C C . ASP A 1 268 ? 5.626 -18.385 12.959 1.00 94.56 268 ASP A C 1
ATOM 2004 O O . ASP A 1 268 ? 5.911 -17.209 12.762 1.00 94.56 268 ASP A O 1
ATOM 2008 N N . ASP A 1 269 ? 4.375 -18.762 13.242 1.00 96.44 269 ASP A N 1
ATOM 2009 C CA . ASP A 1 269 ? 3.227 -17.840 13.305 1.00 96.44 269 ASP A CA 1
ATOM 2010 C C . ASP A 1 269 ? 3.199 -16.986 14.593 1.00 96.44 269 ASP A C 1
ATOM 2012 O O . ASP A 1 269 ? 2.432 -16.024 14.706 1.00 96.44 269 ASP A O 1
ATOM 2016 N N . ARG A 1 270 ? 4.011 -17.303 15.610 1.00 95.88 270 ARG A N 1
ATOM 2017 C CA . ARG A 1 270 ? 3.944 -16.624 16.920 1.00 95.88 270 ARG A CA 1
ATOM 2018 C C . ARG A 1 270 ? 4.246 -15.118 16.871 1.00 95.88 270 ARG A C 1
ATOM 2020 O O . ARG A 1 270 ? 3.498 -14.383 17.521 1.00 95.88 270 ARG A O 1
ATOM 2027 N N . PRO A 1 271 ? 5.291 -14.632 16.165 1.00 96.00 271 PRO A N 1
ATOM 2028 C CA . PRO A 1 271 ? 5.573 -13.199 16.076 1.00 96.00 271 PRO A CA 1
ATOM 2029 C C . PRO A 1 271 ? 4.415 -12.432 15.430 1.00 96.00 271 PRO A C 1
ATOM 2031 O O . PRO A 1 271 ? 3.875 -11.520 16.050 1.00 96.00 271 PRO A O 1
ATOM 2034 N N . VAL A 1 272 ? 3.944 -12.899 14.270 1.00 96.81 272 VAL A N 1
ATOM 2035 C CA . VAL A 1 272 ? 2.822 -12.292 13.533 1.00 96.81 272 VAL A CA 1
ATOM 2036 C C . VAL A 1 272 ? 1.546 -12.286 14.373 1.00 96.81 272 VAL A C 1
ATOM 2038 O O . VAL A 1 272 ? 0.855 -11.279 14.448 1.00 96.81 272 VAL A O 1
ATOM 2041 N N . THR A 1 273 ? 1.258 -13.368 15.102 1.00 98.00 273 THR A N 1
ATOM 2042 C CA . THR A 1 273 ? 0.099 -13.420 16.012 1.00 98.00 273 THR A CA 1
ATOM 2043 C C . THR A 1 273 ? 0.166 -12.349 17.102 1.00 98.00 273 THR A C 1
ATOM 2045 O O . THR A 1 273 ? -0.859 -11.781 17.479 1.00 98.00 273 THR A O 1
ATOM 2048 N N . ARG A 1 274 ? 1.362 -12.069 17.635 1.00 97.69 274 ARG A N 1
ATOM 2049 C CA . ARG A 1 274 ? 1.554 -11.005 18.627 1.00 97.69 274 ARG A CA 1
ATOM 2050 C C . ARG A 1 274 ? 1.339 -9.630 17.999 1.00 97.69 274 ARG A C 1
ATOM 2052 O O . ARG A 1 274 ? 0.665 -8.806 18.609 1.00 97.69 274 ARG A O 1
ATOM 2059 N N . GLU A 1 275 ? 1.878 -9.406 16.805 1.00 97.75 275 GLU A N 1
ATOM 2060 C CA . GLU A 1 275 ? 1.717 -8.149 16.068 1.00 97.75 275 GLU A CA 1
ATOM 2061 C C . GLU A 1 275 ? 0.249 -7.882 15.727 1.00 97.75 275 GLU A C 1
ATOM 2063 O O . GLU A 1 275 ? -0.264 -6.822 16.071 1.00 97.75 275 GLU A O 1
ATOM 2068 N N . LEU A 1 276 ? -0.465 -8.872 15.185 1.00 98.44 276 LEU A N 1
ATOM 2069 C CA . LEU A 1 276 ? -1.894 -8.770 14.885 1.00 98.44 276 LEU A CA 1
ATOM 2070 C C . LEU A 1 276 ? -2.731 -8.442 16.127 1.00 98.44 276 LEU A C 1
ATOM 2072 O O . LEU A 1 276 ? -3.584 -7.559 16.084 1.00 98.44 276 LEU A O 1
ATOM 2076 N N . ARG A 1 277 ? -2.458 -9.084 17.269 1.00 98.38 277 ARG A N 1
ATOM 2077 C CA . ARG A 1 277 ? -3.123 -8.732 18.536 1.00 98.38 277 ARG A CA 1
ATOM 2078 C C . ARG A 1 277 ? -2.805 -7.306 18.982 1.00 98.38 277 ARG A C 1
ATOM 2080 O O . ARG A 1 277 ? -3.699 -6.609 19.451 1.00 98.38 277 ARG A O 1
ATOM 2087 N N . GLY A 1 278 ? -1.561 -6.863 18.803 1.00 98.44 278 GLY A N 1
ATOM 2088 C CA . GLY A 1 278 ? -1.173 -5.472 19.028 1.00 98.44 278 GLY A CA 1
ATOM 2089 C C . GLY A 1 278 ? -1.925 -4.504 18.109 1.00 98.44 278 GLY A C 1
ATOM 2090 O O . GLY A 1 278 ? -2.362 -3.448 18.561 1.00 98.44 278 GLY A O 1
ATOM 2091 N N . PHE A 1 279 ? -2.152 -4.877 16.846 1.00 98.62 279 PHE A N 1
ATOM 2092 C CA . PHE A 1 279 ? -2.944 -4.078 15.910 1.00 98.62 279 PHE A CA 1
ATOM 2093 C C . PHE A 1 279 ? -4.402 -3.986 16.351 1.00 98.62 279 PHE A C 1
ATOM 2095 O O . PHE A 1 279 ? -4.922 -2.877 16.411 1.00 98.62 279 PHE A O 1
ATOM 2102 N N . ALA A 1 280 ? -5.032 -5.102 16.733 1.00 98.56 280 ALA A N 1
ATOM 2103 C CA . ALA A 1 280 ? -6.397 -5.104 17.262 1.00 98.56 280 ALA A CA 1
ATOM 2104 C C . ALA A 1 280 ? -6.534 -4.228 18.518 1.00 98.56 280 ALA A C 1
ATOM 2106 O O . ALA A 1 280 ? -7.489 -3.464 18.632 1.00 98.56 280 ALA A O 1
ATOM 2107 N N . GLN A 1 281 ? -5.554 -4.265 19.427 1.00 98.62 281 GLN A N 1
ATOM 2108 C CA . GLN A 1 281 ? -5.544 -3.393 20.603 1.00 98.62 281 GLN A CA 1
ATOM 2109 C C . GLN A 1 281 ? -5.426 -1.909 20.221 1.00 98.62 281 GLN A C 1
ATOM 2111 O O . GLN A 1 281 ? -6.160 -1.075 20.749 1.00 98.62 281 GLN A O 1
ATOM 2116 N N . ALA A 1 282 ? -4.532 -1.569 19.287 1.00 98.62 282 ALA A N 1
ATOM 2117 C CA . ALA A 1 282 ? -4.391 -0.202 18.789 1.00 98.62 282 ALA A CA 1
ATOM 2118 C C . ALA A 1 282 ? -5.669 0.287 18.086 1.00 98.62 282 ALA A C 1
ATOM 2120 O O . ALA A 1 282 ? -6.063 1.440 18.253 1.00 98.62 282 ALA A O 1
ATOM 2121 N N . TYR A 1 283 ? -6.344 -0.594 17.348 1.00 98.75 283 TYR A N 1
ATOM 2122 C CA . TYR A 1 283 ? -7.628 -0.314 16.715 1.00 98.75 283 TYR A CA 1
ATOM 2123 C C . TYR A 1 283 ? -8.747 -0.089 17.730 1.00 98.75 283 TYR A C 1
ATOM 2125 O O . TYR A 1 283 ? -9.483 0.883 17.586 1.00 98.75 283 TYR A O 1
ATOM 2133 N N . ALA A 1 284 ? -8.836 -0.899 18.786 1.00 98.56 284 ALA A N 1
ATOM 2134 C CA . ALA A 1 284 ? -9.793 -0.678 19.869 1.00 98.56 284 ALA A CA 1
ATOM 2135 C C . ALA A 1 284 ? -9.568 0.684 20.557 1.00 98.56 284 ALA A C 1
ATOM 2137 O O . ALA A 1 284 ? -10.508 1.459 20.717 1.00 98.56 284 ALA A O 1
ATOM 2138 N N . GLY A 1 285 ? -8.314 1.038 20.860 1.00 98.50 285 GLY A N 1
ATOM 2139 C CA . GLY A 1 285 ? -7.988 2.355 21.418 1.00 98.50 285 GLY A CA 1
ATOM 2140 C C . GLY A 1 285 ? -8.335 3.510 20.469 1.00 98.50 285 GLY A C 1
ATOM 2141 O O . GLY A 1 285 ? -8.926 4.507 20.883 1.00 98.50 285 GLY A O 1
ATOM 2142 N N . ALA A 1 286 ? -8.036 3.373 19.173 1.00 98.25 286 ALA A N 1
ATOM 2143 C CA . ALA A 1 286 ? -8.433 4.355 18.164 1.00 98.25 286 ALA A CA 1
ATOM 2144 C C . ALA A 1 286 ? -9.962 4.492 18.075 1.00 98.25 286 ALA A C 1
ATOM 2146 O O . ALA A 1 286 ? -10.482 5.604 18.009 1.00 98.25 286 ALA A O 1
ATOM 2147 N N . ARG A 1 287 ? -10.695 3.377 18.140 1.00 98.38 287 ARG A N 1
ATOM 2148 C CA . ARG A 1 287 ? -12.161 3.347 18.119 1.00 98.38 287 ARG A CA 1
ATOM 2149 C C . ARG A 1 287 ? -12.775 4.125 19.279 1.00 98.38 287 ARG A C 1
ATOM 2151 O O . ARG A 1 287 ? -13.744 4.857 19.066 1.00 98.38 287 ARG A O 1
ATOM 2158 N N . GLU A 1 288 ? -12.222 3.970 20.479 1.00 98.06 288 GLU A N 1
ATOM 2159 C CA . GLU A 1 288 ? -12.642 4.700 21.679 1.00 98.06 288 GLU A CA 1
ATOM 2160 C C . GLU A 1 288 ? -12.372 6.202 21.543 1.00 98.06 288 GLU A C 1
ATOM 2162 O O . GLU A 1 288 ? -13.270 7.016 21.771 1.00 98.06 288 GLU A O 1
ATOM 2167 N N . LEU A 1 289 ? -11.171 6.579 21.090 1.00 97.38 289 LEU A N 1
ATOM 2168 C CA . LEU A 1 289 ? -10.805 7.980 20.864 1.00 97.38 289 LEU A CA 1
ATOM 2169 C C . LEU A 1 289 ? -11.709 8.647 19.823 1.00 97.38 289 LEU A C 1
ATOM 2171 O O . LEU A 1 289 ? -12.184 9.762 20.039 1.00 97.38 289 LEU A O 1
ATOM 2175 N N . LEU A 1 290 ? -11.991 7.954 18.719 1.00 96.69 290 LEU A N 1
ATOM 2176 C CA . LEU A 1 290 ? -12.896 8.446 17.684 1.00 96.69 290 LEU A CA 1
ATOM 2177 C C . LEU A 1 290 ? -14.336 8.549 18.178 1.00 96.69 290 LEU A C 1
ATOM 2179 O O . LEU A 1 290 ? -15.082 9.359 17.641 1.00 96.69 290 LEU A O 1
ATOM 2183 N N . ALA A 1 291 ? -14.761 7.760 19.165 1.00 95.31 291 ALA A N 1
ATOM 2184 C CA . ALA A 1 291 ? -16.104 7.836 19.740 1.00 95.31 291 ALA A CA 1
ATOM 2185 C C . ALA A 1 291 ? -16.250 8.938 20.805 1.00 95.31 291 ALA A C 1
ATOM 2187 O O . ALA A 1 291 ? -17.376 9.306 21.145 1.00 95.31 291 ALA A O 1
ATOM 2188 N N . ALA A 1 292 ? -15.141 9.472 21.324 1.00 94.94 292 ALA A N 1
ATOM 2189 C CA . ALA A 1 292 ? -15.160 10.427 22.421 1.00 94.94 292 ALA A CA 1
ATOM 2190 C C . ALA A 1 292 ? -15.911 11.728 22.052 1.00 94.94 292 ALA A C 1
ATOM 2192 O O . ALA A 1 292 ? -15.691 12.278 20.968 1.00 94.94 292 ALA A O 1
ATOM 2193 N N . PRO A 1 293 ? -16.725 12.303 22.964 1.00 88.25 293 PRO A N 1
ATOM 2194 C CA . PRO A 1 293 ? -17.454 13.556 22.717 1.00 88.25 293 PRO A CA 1
ATOM 2195 C C . PRO A 1 293 ? -16.561 14.758 22.374 1.00 88.25 293 PRO A C 1
ATOM 2197 O O . PRO A 1 293 ? -17.030 15.741 21.808 1.00 88.25 293 PRO A O 1
ATOM 2200 N N . GLY A 1 294 ? -15.278 14.696 22.743 1.00 87.38 294 GLY A N 1
ATOM 2201 C CA . GLY A 1 294 ? -14.282 15.732 22.472 1.00 87.38 294 GLY A CA 1
ATOM 2202 C C . GLY A 1 294 ? -13.576 15.609 21.122 1.00 87.38 294 GLY A C 1
ATOM 2203 O O . GLY A 1 294 ? -12.715 16.443 20.843 1.00 87.38 294 GLY A O 1
ATOM 2204 N N . TRP A 1 295 ? -13.896 14.601 20.300 1.00 90.94 295 TRP A N 1
ATOM 2205 C CA . TRP A 1 295 ? -13.298 14.462 18.973 1.00 90.94 295 TRP A CA 1
ATOM 2206 C C . TRP A 1 295 ? -13.631 15.676 18.103 1.00 90.94 295 TRP A C 1
ATOM 2208 O O . TRP A 1 295 ? -14.794 16.060 17.965 1.00 90.94 295 TRP A O 1
ATOM 2218 N N . ARG A 1 296 ? -12.604 16.278 17.501 1.00 87.81 296 ARG A N 1
ATOM 2219 C CA . ARG A 1 296 ? -12.748 17.436 16.618 1.00 87.81 296 ARG A CA 1
ATOM 2220 C C . ARG A 1 296 ? -12.115 17.147 15.271 1.00 87.81 296 ARG A C 1
ATOM 2222 O O . ARG A 1 296 ? -11.009 16.618 15.193 1.00 87.81 296 ARG A O 1
ATOM 2229 N N . HIS A 1 297 ? -12.834 17.537 14.230 1.00 87.69 297 HIS A N 1
ATOM 2230 C CA . HIS A 1 297 ? -12.281 17.648 12.890 1.00 87.69 297 HIS A CA 1
ATOM 2231 C C . HIS A 1 297 ? -11.437 18.917 12.792 1.00 87.69 297 HIS A C 1
ATOM 2233 O O . HIS A 1 297 ? -11.614 19.858 13.576 1.00 87.69 297 HIS A O 1
ATOM 2239 N N . ASP A 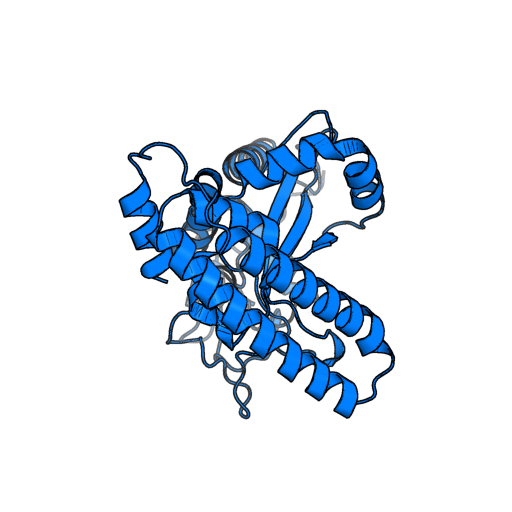1 298 ? -10.534 18.937 11.824 1.00 85.38 298 ASP A N 1
ATOM 2240 C CA . ASP A 1 298 ? -9.816 20.150 11.472 1.00 85.38 298 ASP A CA 1
ATOM 2241 C C . ASP A 1 298 ? -10.813 21.210 10.992 1.00 85.38 298 ASP A C 1
ATOM 2243 O O . ASP A 1 298 ? -11.897 20.897 10.488 1.00 85.38 298 ASP A O 1
ATOM 2247 N N . ALA A 1 299 ? -10.472 22.484 11.199 1.00 75.19 299 ALA A N 1
ATOM 2248 C CA . ALA A 1 299 ? -11.291 23.586 10.706 1.00 75.19 299 ALA A CA 1
ATOM 2249 C C . ALA A 1 299 ? -11.565 23.406 9.204 1.00 75.19 299 ALA A C 1
ATOM 2251 O O . ALA A 1 299 ? -10.711 22.871 8.502 1.00 75.19 299 ALA A O 1
ATOM 2252 N N . ALA A 1 300 ? -12.745 23.847 8.747 1.00 75.00 300 ALA A N 1
ATOM 2253 C CA . ALA A 1 300 ? -13.307 23.581 7.420 1.00 75.00 300 ALA A CA 1
ATOM 2254 C C . ALA A 1 300 ? -12.245 23.516 6.308 1.00 75.00 300 ALA A C 1
ATOM 2256 O O . ALA A 1 300 ? -11.811 24.533 5.764 1.00 75.00 300 ALA A O 1
ATOM 2257 N N . ARG A 1 301 ? -11.824 22.288 5.997 1.00 87.31 301 ARG A N 1
ATOM 2258 C CA . ARG A 1 301 ? -10.863 21.986 4.946 1.00 87.31 301 ARG A CA 1
ATOM 2259 C C . ARG A 1 301 ? -11.556 22.120 3.597 1.00 87.31 301 ARG A C 1
ATOM 2261 O O . ARG A 1 301 ? -12.534 21.424 3.334 1.00 87.31 301 ARG A O 1
ATOM 2268 N N . ALA A 1 302 ? -11.057 23.017 2.748 1.00 88.81 302 ALA A N 1
ATOM 2269 C CA . ALA A 1 302 ? -11.637 23.262 1.427 1.00 88.81 302 ALA A CA 1
ATOM 2270 C C . ALA A 1 302 ? -11.605 22.017 0.519 1.00 88.81 302 ALA A C 1
ATOM 2272 O O . ALA A 1 302 ? -12.472 21.863 -0.335 1.00 88.81 302 ALA A O 1
ATOM 2273 N N . ASP A 1 303 ? -10.643 21.120 0.738 1.00 93.19 303 ASP A N 1
ATOM 2274 C CA . ASP A 1 303 ? -10.441 19.870 0.000 1.00 93.19 303 ASP A CA 1
ATOM 2275 C C . ASP A 1 303 ? -11.189 18.662 0.599 1.00 93.19 303 ASP A C 1
ATOM 2277 O O . ASP A 1 303 ? -11.108 17.559 0.059 1.00 93.19 303 ASP A O 1
ATOM 2281 N N . ALA A 1 304 ? -11.954 18.835 1.686 1.00 94.19 304 ALA A N 1
ATOM 2282 C CA . ALA A 1 304 ? -12.645 17.722 2.341 1.00 94.19 304 ALA A CA 1
ATOM 2283 C C . ALA A 1 304 ? -13.585 16.928 1.406 1.00 94.19 304 ALA A C 1
ATOM 2285 O O . ALA A 1 304 ? -13.498 15.701 1.431 1.00 94.19 304 ALA A O 1
ATOM 2286 N N . PRO A 1 305 ? -14.422 17.546 0.542 1.00 94.94 305 PRO A N 1
ATOM 2287 C CA . PRO A 1 305 ? -15.290 16.787 -0.364 1.00 94.94 305 PRO A CA 1
ATOM 2288 C C .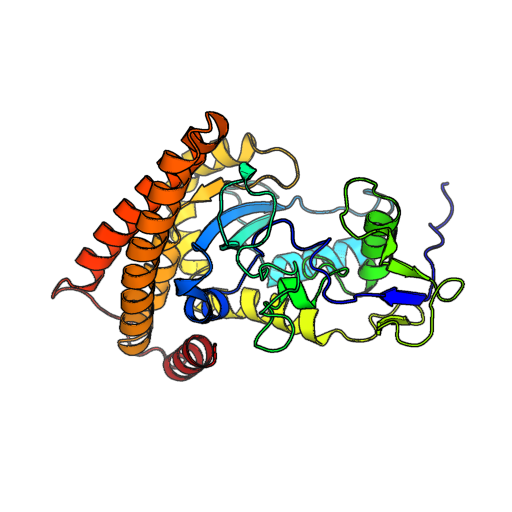 PRO A 1 305 ? -14.521 15.928 -1.377 1.00 94.94 305 PRO A C 1
ATOM 2290 O O . PRO A 1 305 ? -14.958 14.830 -1.714 1.00 94.94 305 PRO A O 1
ATOM 2293 N N . GLU A 1 306 ? -13.368 16.408 -1.854 1.00 96.19 306 GLU A N 1
ATOM 2294 C CA . GLU A 1 306 ? -12.504 15.656 -2.770 1.00 96.19 306 GLU A CA 1
ATOM 2295 C C . GLU A 1 306 ? -11.884 14.446 -2.061 1.00 96.19 306 GLU A C 1
ATOM 2297 O O . GLU A 1 306 ? -11.902 13.338 -2.596 1.00 96.19 306 GLU A O 1
ATOM 2302 N N . ILE A 1 307 ? -11.406 14.632 -0.826 1.00 96.69 307 ILE A N 1
ATOM 2303 C CA . ILE A 1 307 ? -10.855 13.548 -0.004 1.00 96.69 307 ILE A CA 1
ATOM 2304 C C . ILE A 1 307 ? -11.931 12.509 0.332 1.00 96.69 307 ILE A C 1
ATOM 2306 O O . ILE A 1 307 ? -11.679 11.309 0.223 1.00 96.69 307 ILE A O 1
ATOM 2310 N N . GLU A 1 308 ? -13.134 12.945 0.709 1.00 95.56 308 GLU A N 1
ATOM 2311 C CA . GLU A 1 308 ? -14.269 12.054 0.968 1.00 95.56 308 GLU A CA 1
ATOM 2312 C C . GLU A 1 308 ? -14.628 11.225 -0.266 1.00 95.56 308 GLU A C 1
ATOM 2314 O O . GLU A 1 308 ? -14.811 10.011 -0.160 1.00 95.56 308 GLU A O 1
ATOM 2319 N N . ALA A 1 309 ? -14.694 11.870 -1.435 1.00 95.88 309 ALA A N 1
ATOM 2320 C CA . ALA A 1 309 ? -14.951 11.193 -2.695 1.00 95.88 309 ALA A CA 1
ATOM 2321 C C . ALA A 1 309 ? -13.835 10.200 -3.026 1.00 95.88 309 ALA A C 1
ATOM 2323 O O . ALA A 1 309 ? -14.132 9.079 -3.414 1.00 95.88 309 ALA A O 1
ATOM 2324 N N . TRP A 1 310 ? -12.566 10.554 -2.826 1.00 96.50 310 TRP A N 1
ATOM 2325 C CA . TRP A 1 310 ? -11.443 9.657 -3.094 1.00 96.50 310 TRP A CA 1
ATOM 2326 C C . TRP A 1 310 ? -11.416 8.437 -2.161 1.00 96.50 310 TRP A C 1
ATOM 2328 O O . TRP A 1 310 ? -11.208 7.316 -2.622 1.00 96.50 310 TRP A O 1
ATOM 2338 N N . LEU A 1 311 ? -11.678 8.631 -0.862 1.00 95.81 311 LEU A N 1
ATOM 2339 C CA . LEU A 1 311 ? -11.760 7.540 0.116 1.00 95.81 311 LEU A CA 1
ATOM 2340 C C . LEU A 1 311 ? -12.996 6.654 -0.094 1.00 95.81 311 LEU A C 1
ATOM 2342 O O . LEU A 1 311 ? -12.939 5.467 0.213 1.00 95.81 311 LEU A O 1
ATOM 2346 N N . GLY A 1 312 ? -14.102 7.221 -0.590 1.00 85.69 312 GLY A N 1
ATOM 2347 C CA . GLY A 1 312 ? -15.365 6.513 -0.826 1.00 85.69 312 GLY A CA 1
ATOM 2348 C C . GLY A 1 312 ? -15.545 5.936 -2.236 1.00 85.69 312 GLY A C 1
ATOM 2349 O O . GLY A 1 312 ? -16.364 5.040 -2.412 1.00 85.69 312 GLY A O 1
ATOM 2350 N N . ALA A 1 313 ? -14.807 6.426 -3.237 1.00 71.44 313 ALA A N 1
ATOM 2351 C CA . ALA A 1 313 ? -14.767 5.881 -4.602 1.00 71.44 313 ALA A CA 1
ATOM 2352 C C . ALA A 1 313 ? -13.892 4.624 -4.706 1.00 71.44 313 ALA A C 1
ATOM 2354 O O . ALA A 1 313 ? -13.745 4.037 -5.785 1.00 71.44 313 ALA A O 1
ATOM 2355 N N . ALA A 1 314 ? -13.276 4.248 -3.587 1.00 55.41 314 ALA A N 1
ATOM 2356 C CA . ALA A 1 314 ? -12.569 3.006 -3.443 1.00 55.41 314 ALA A CA 1
ATOM 2357 C C . ALA A 1 314 ? -13.577 1.873 -3.207 1.00 55.41 314 ALA A C 1
ATOM 2359 O O . ALA A 1 314 ? -14.011 1.674 -2.059 1.00 55.41 314 ALA A O 1
#

Organism: NCBI:txid2571747

Foldseek 3Di:
DPPPDDFFQWKFFPDPLLQQQQQEWFWAFLLVCLVCLLQFQKWKWKAKDAQDDAPVVNHHRVQSVQLVVLLVLQFDDDVLQPRITIHITMTGDAQSVSRGGSQADPSNGRVCPPPPDGLRRVCPPADLSGDQLCRSVSLVCLLPDPPRRRVVRMDHPVGDDPPTGIQGHSSGGPDCPSSCVVSVSSNVLCVQQPVVVVVVCSVVSPVVSVVNVPADVVDTDIAACLRSLLSNLLLDVLSLVSSLVSLVSSLVSLVVSLVVVVVVVDPSCVVVNVRSVNNNVSSVVSNVVSPDPPDHHDPNDPCSVVSSCSSVVD

InterPro domains:
  IPR005358 Putative zinc- or iron-chelating domain containing protein [PF03692] (14-127)

Secondary structure (DSSP, 8-state):
-PPP----S-EEE---S-STT--SPPEE-HHHHHHTTTT-EEEEEEEEEPPP-TTGGG--HHHHHHHHHHHHHHSB--GGGTTSEEEEEEEEE--GGG-S-TTB-TTS-BTTSSS---HHHHHTTS-TTS-GGGHHHHHHHHHH-TTSTTGGGEEETTTPPTTPEEEEETTEES--HHHHHHHHHHHHGGGTTHHHHHHHHHHTHHHHHHHHHTPPTT-EEEEESHHHHHHHHTT-HHHHHHHHHHHHHHHHHHHHHHHHHHHHT-STTHHHHHHHHHHHHHHHHHHHHHHSTT--PPS--TTHHHHHHHHH--

Radius of gyration: 20.45 Å; Cα contacts (8 Å, |Δi|>4): 451; chains: 1; bounding box: 52×48×52 Å

Solvent-accessible surface area (backbone atoms only — not comparable to full-atom values): 17180 Å² total; per-residue (Å²): 135,83,72,83,84,82,65,71,43,36,33,28,37,58,79,80,58,63,35,78,60,41,42,53,57,51,51,36,50,71,27,51,43,57,54,39,25,80,66,39,47,67,26,31,35,47,30,58,42,77,72,70,50,58,63,49,95,75,32,45,63,67,53,24,48,45,46,49,54,51,45,60,64,58,41,43,75,44,81,74,59,52,82,31,33,40,38,78,44,38,25,36,54,78,61,75,90,68,59,47,22,78,53,42,45,96,89,31,33,43,67,36,74,87,71,71,52,44,37,53,67,59,28,55,79,55,56,64,93,50,46,64,83,47,38,57,58,50,42,49,55,37,46,72,29,91,83,39,65,54,20,88,33,57,26,39,73,94,67,55,59,94,89,42,46,67,46,26,50,83,57,35,60,61,68,54,62,34,34,50,52,39,47,48,44,50,42,55,36,39,82,46,17,51,54,61,45,50,53,57,48,57,79,49,24,70,66,52,40,59,57,60,66,71,47,60,93,82,36,62,50,80,44,57,38,45,62,44,41,56,40,34,27,24,53,33,72,68,36,30,51,52,38,48,54,37,40,58,37,35,40,56,42,43,53,55,52,45,51,54,49,61,73,68,67,54,78,84,48,50,64,56,48,52,51,47,52,50,31,39,52,45,34,52,53,47,50,52,55,69,65,38,92,81,60,67,55,56,74,92,50,90,59,36,69,60,51,45,46,54,47,65,75,61

Sequence (314 aa):
MVGPAHYAEHYALACTACGKCCNSPPSMSLAELLRHGERFVGCLAIGRQPAHRAGEHTLDAADAAAIDELSQALFHRSAAFGSDWIVLTLQGYDYPSLGRCPALADDGRCTLHETGKPAMCAAVPLDPLWPDRLQTRVLEGRRESAQWLGADCIRTTATATAGATPLVHEGKVADAEALTRFRGALAFERGIWRDAVFASLHEAAADLRDALARLGAGG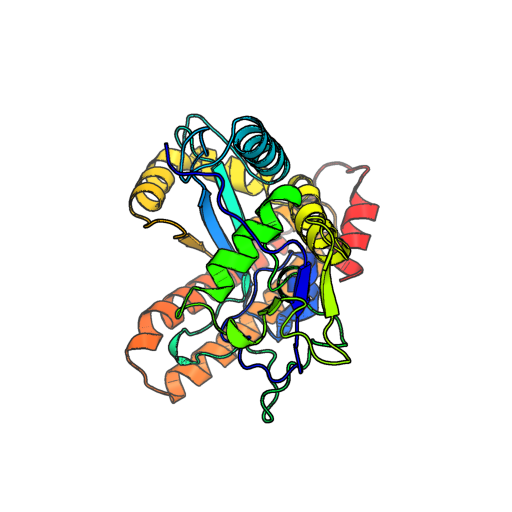HLTVSLAPALMAAARVSARCRELCVAYIDNQIALIERTVEAALARRRLDDRPVTRELRGFAQAYAGARELLAAPGWRHDAARADAPEIEAWLGAA